Protein AF-A0A6L8HAJ4-F1 (afdb_monomer_lite)

Foldseek 3Di:
DAQLLLQQQLQQQPQVFLDGNLLADLLLLLLLLLLSLVVVCVVVQQWDAALFWIGGRRLDDPPQQLRNVLSVVVVPVPDTDHPLVSSVVSSVCSVVNNVSSVVVCVVQQQWDQDAPRGIHGRPVCVVVCFGDDPPDDTHHRSNVVLLCQLVDPDDDDQVSLLSLLSCVLSCVCVRNDDPVSCVSSVVVNVVSCVVYRSSVSSSVSSVVNPPPPPPFQPPPVPPDAAEDAADPQAWCVVVCVVPVVVVLVVCCNVRNQWHWTDGRVDIDIHGDDSVSVSCCSPPVLPPDFQCPVCVVVCVVVVHPDDLRGDGDPRNVVVCSVCVVCVDPVNVVVVVVVD

pLDDT: mean 82.84, std 11.66, range [42.22, 97.69]

Structure (mmCIF, N/CA/C/O backbone):
data_AF-A0A6L8HAJ4-F1
#
_entry.id   AF-A0A6L8HAJ4-F1
#
loop_
_atom_site.group_PDB
_atom_site.id
_atom_site.type_symbol
_atom_site.label_atom_id
_atom_site.label_alt_id
_atom_site.label_comp_id
_atom_site.label_asym_id
_atom_site.label_entity_id
_atom_site.label_seq_id
_atom_site.pdbx_PDB_ins_code
_atom_site.Cartn_x
_atom_site.Cartn_y
_atom_site.Cartn_z
_atom_site.occupancy
_atom_site.B_iso_or_equiv
_atom_site.auth_seq_id
_atom_site.auth_comp_id
_atom_site.auth_asym_id
_atom_site.auth_atom_id
_atom_site.pdbx_PDB_model_num
ATOM 1 N N . MET A 1 1 ? -4.222 8.134 14.894 1.00 77.69 1 MET A N 1
ATOM 2 C CA . MET A 1 1 ? -3.270 7.248 14.187 1.00 77.69 1 MET A CA 1
ATOM 3 C C . MET A 1 1 ? -3.721 7.112 12.740 1.00 77.69 1 MET A C 1
ATOM 5 O O . MET A 1 1 ? -4.909 7.294 12.483 1.00 77.69 1 MET A O 1
ATOM 9 N N . LEU A 1 2 ? -2.802 6.867 11.807 1.00 90.44 2 LEU A N 1
ATOM 10 C CA . LEU A 1 2 ? -3.167 6.591 10.417 1.00 90.44 2 LEU A CA 1
ATO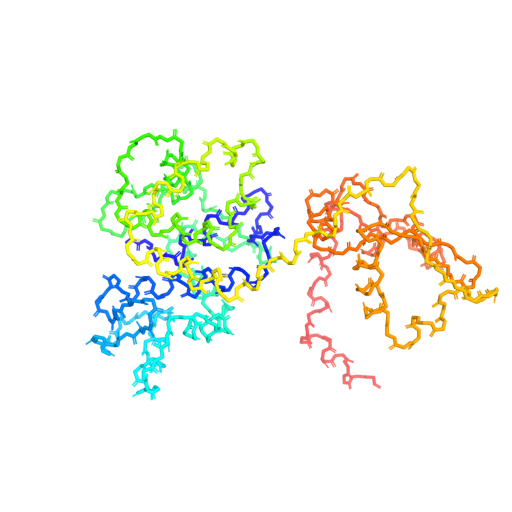M 11 C C . LEU A 1 2 ? -3.824 5.211 10.297 1.00 90.44 2 LEU A C 1
ATOM 13 O O . LEU A 1 2 ? -3.482 4.294 11.041 1.00 90.44 2 LEU A O 1
ATOM 17 N N . ARG A 1 3 ? -4.758 5.068 9.359 1.00 94.38 3 ARG A N 1
ATOM 18 C CA . ARG A 1 3 ? -5.310 3.784 8.913 1.00 94.38 3 ARG A CA 1
ATOM 19 C C . ARG A 1 3 ? -4.273 3.033 8.076 1.00 94.38 3 ARG A C 1
ATOM 21 O O . ARG A 1 3 ? -3.415 3.662 7.459 1.00 94.38 3 ARG A O 1
ATOM 28 N N . PHE A 1 4 ? -4.354 1.708 8.013 1.00 95.81 4 PHE A N 1
ATOM 29 C CA . PHE A 1 4 ? -3.409 0.896 7.241 1.00 95.81 4 PHE A CA 1
ATOM 30 C C . PHE A 1 4 ? -3.375 1.303 5.768 1.00 95.81 4 PHE A C 1
ATOM 32 O O . PHE A 1 4 ? -2.303 1.351 5.174 1.00 95.81 4 PHE A O 1
ATOM 39 N N . ALA A 1 5 ? -4.523 1.664 5.184 1.00 96.69 5 ALA A N 1
ATOM 40 C CA . ALA A 1 5 ? -4.582 2.105 3.792 1.00 96.69 5 ALA A CA 1
ATOM 41 C C . ALA A 1 5 ? -3.780 3.400 3.587 1.00 96.69 5 ALA A C 1
ATOM 43 O O . ALA A 1 5 ? -3.060 3.539 2.603 1.00 96.69 5 ALA A O 1
ATOM 44 N N . GLU A 1 6 ? -3.853 4.327 4.545 1.00 95.94 6 GLU A N 1
ATOM 45 C CA . GLU A 1 6 ? -3.066 5.561 4.536 1.00 95.94 6 GLU A CA 1
ATOM 46 C C . GLU A 1 6 ? -1.565 5.255 4.685 1.00 95.94 6 GLU A C 1
ATOM 48 O O . GLU A 1 6 ? -0.750 5.791 3.935 1.00 95.94 6 GLU A O 1
ATOM 53 N N . GLU A 1 7 ? -1.189 4.355 5.600 1.00 95.44 7 GLU A N 1
ATOM 54 C CA . GLU A 1 7 ? 0.212 3.965 5.807 1.00 95.44 7 GLU A CA 1
ATOM 55 C C . GLU A 1 7 ? 0.818 3.240 4.598 1.00 95.44 7 GLU A C 1
ATOM 57 O O . GLU A 1 7 ? 1.940 3.558 4.204 1.00 95.44 7 GLU A O 1
ATOM 62 N N . ILE A 1 8 ? 0.075 2.327 3.959 1.00 95.62 8 ILE A N 1
ATOM 63 C CA . ILE A 1 8 ? 0.502 1.646 2.729 1.00 95.62 8 ILE A CA 1
ATOM 64 C C . ILE A 1 8 ? 0.769 2.664 1.620 1.00 95.62 8 ILE A C 1
ATOM 66 O O . ILE A 1 8 ? 1.791 2.567 0.942 1.00 95.62 8 ILE A O 1
ATOM 70 N N . LEU A 1 9 ? -0.098 3.667 1.452 1.00 94.81 9 LEU A N 1
ATOM 71 C CA . LEU A 1 9 ? 0.105 4.706 0.442 1.00 94.81 9 LEU A CA 1
ATOM 72 C C . LEU A 1 9 ? 1.348 5.555 0.711 1.00 94.81 9 LEU A C 1
ATOM 74 O O . LEU A 1 9 ? 2.059 5.892 -0.234 1.00 94.81 9 LEU A O 1
ATOM 78 N N . VAL A 1 10 ? 1.644 5.872 1.975 1.00 93.62 10 VAL A N 1
ATOM 79 C CA . VAL A 1 10 ? 2.894 6.567 2.314 1.00 93.62 10 VAL A CA 1
ATOM 80 C C . VAL A 1 10 ? 4.108 5.659 2.106 1.00 93.62 10 VAL A C 1
ATOM 82 O O . VAL A 1 10 ? 5.145 6.125 1.640 1.00 93.62 10 VAL A O 1
ATOM 85 N N . LEU A 1 11 ? 3.991 4.361 2.390 1.00 93.06 11 LEU A N 1
ATOM 86 C CA . LEU A 1 11 ? 5.073 3.396 2.206 1.00 93.06 11 LEU A CA 1
ATOM 87 C C . LEU A 1 11 ? 5.477 3.246 0.730 1.00 93.06 11 LEU A C 1
ATOM 89 O O . LEU A 1 11 ? 6.668 3.144 0.433 1.00 93.06 11 LEU A O 1
ATOM 93 N N . VAL A 1 12 ? 4.500 3.257 -0.183 1.00 91.44 12 VAL A N 1
ATOM 94 C CA . VAL A 1 12 ? 4.716 3.118 -1.636 1.00 91.44 12 VAL A CA 1
ATOM 95 C C . VAL A 1 12 ? 4.925 4.449 -2.366 1.00 91.44 12 VAL A C 1
ATOM 97 O O . VAL A 1 12 ? 5.075 4.449 -3.591 1.00 91.44 12 VAL A O 1
ATOM 100 N N . LEU A 1 13 ? 4.907 5.581 -1.657 1.00 89.44 13 LEU A N 1
ATOM 101 C CA . LEU A 1 13 ? 5.172 6.887 -2.250 1.00 89.44 13 LEU A CA 1
ATOM 102 C C . LEU A 1 13 ? 6.647 6.992 -2.651 1.00 89.44 13 LEU A C 1
ATOM 104 O O . LEU A 1 13 ? 7.547 6.925 -1.814 1.00 89.44 13 LEU A O 1
ATOM 108 N N . ASP A 1 14 ? 6.893 7.228 -3.935 1.00 83.44 14 ASP A N 1
ATOM 109 C CA . ASP A 1 14 ? 8.202 7.634 -4.428 1.00 83.44 14 ASP A CA 1
ATOM 110 C C . ASP A 1 14 ? 8.331 9.152 -4.265 1.00 83.44 14 ASP A C 1
ATOM 112 O O . ASP A 1 14 ? 7.856 9.918 -5.101 1.00 83.44 14 ASP A O 1
ATOM 116 N N . GLU A 1 15 ? 8.958 9.602 -3.176 1.00 76.50 15 GLU A N 1
ATOM 117 C CA . GLU A 1 15 ? 9.141 11.034 -2.891 1.00 76.50 15 GLU A CA 1
ATOM 118 C C . GLU A 1 15 ? 9.942 11.772 -3.977 1.00 76.50 15 GLU A C 1
ATOM 120 O O . GLU A 1 15 ? 9.737 12.968 -4.184 1.00 76.50 15 GLU A O 1
ATOM 125 N N . GLY A 1 16 ? 10.845 11.081 -4.684 1.00 69.00 16 GLY A N 1
ATOM 126 C CA . GLY A 1 16 ? 11.668 11.686 -5.733 1.00 69.00 16 GLY A CA 1
ATOM 127 C C . GLY A 1 16 ? 10.888 11.946 -7.021 1.00 69.00 16 GLY A C 1
ATOM 128 O O . GLY A 1 16 ? 11.180 12.899 -7.746 1.00 69.00 16 GLY A O 1
ATOM 129 N N . ARG A 1 17 ? 9.889 11.107 -7.312 1.00 70.31 17 ARG A N 1
ATOM 130 C CA . ARG A 1 17 ? 9.046 11.202 -8.517 1.00 70.31 17 ARG A CA 1
ATOM 131 C C . ARG A 1 17 ? 7.679 11.825 -8.249 1.00 70.31 17 ARG A C 1
ATOM 133 O O . ARG A 1 17 ? 7.056 12.341 -9.172 1.00 70.31 17 ARG A O 1
ATOM 140 N N . GLY A 1 18 ? 7.226 11.775 -7.003 1.00 74.19 18 GLY A N 1
ATOM 141 C CA . GLY A 1 18 ? 5.882 12.136 -6.574 1.00 74.19 18 GLY A CA 1
ATOM 142 C C . GLY A 1 18 ? 4.795 11.181 -7.071 1.00 74.19 18 GLY A C 1
ATOM 143 O O . GLY A 1 18 ? 3.639 11.580 -7.210 1.00 74.19 18 GLY A O 1
ATOM 144 N N . GLU A 1 19 ? 5.168 9.939 -7.384 1.00 78.56 19 GLU A N 1
ATOM 145 C CA . GLU A 1 19 ? 4.280 8.898 -7.908 1.00 78.56 19 GLU A CA 1
ATOM 146 C C . GLU A 1 19 ? 4.034 7.823 -6.839 1.00 78.56 19 GLU A C 1
ATOM 148 O O . GLU A 1 19 ? 4.908 7.525 -6.024 1.00 78.56 19 GLU A O 1
ATOM 153 N N . LEU A 1 20 ? 2.848 7.211 -6.850 1.00 80.44 20 LEU A N 1
ATOM 154 C CA . LEU A 1 20 ? 2.540 6.068 -5.990 1.00 80.44 20 LEU A CA 1
ATOM 155 C C . LEU A 1 20 ? 2.882 4.772 -6.706 1.00 80.44 20 LEU A C 1
ATOM 157 O O . LEU A 1 20 ? 2.348 4.509 -7.783 1.00 80.44 20 LEU A O 1
ATOM 161 N N . ALA A 1 21 ? 3.704 3.952 -6.057 1.00 71.62 21 ALA A N 1
ATOM 162 C CA . ALA A 1 21 ? 3.956 2.569 -6.430 1.00 71.62 21 ALA A CA 1
ATOM 163 C C . ALA A 1 21 ? 4.249 2.369 -7.937 1.00 71.62 21 ALA A C 1
ATOM 165 O O . ALA A 1 21 ? 3.654 1.485 -8.554 1.00 71.62 21 ALA A O 1
ATOM 166 N N . PRO A 1 22 ? 5.152 3.154 -8.566 1.00 64.81 22 PRO A N 1
ATOM 167 C CA . PRO A 1 22 ? 5.324 3.135 -10.023 1.00 64.81 22 PRO A CA 1
ATOM 168 C C . PRO A 1 22 ? 5.708 1.751 -10.568 1.00 64.81 22 PRO A C 1
ATOM 170 O O . PRO A 1 22 ? 5.384 1.430 -11.709 1.00 64.81 22 PRO A O 1
ATOM 173 N N . SER A 1 23 ? 6.371 0.935 -9.743 1.00 70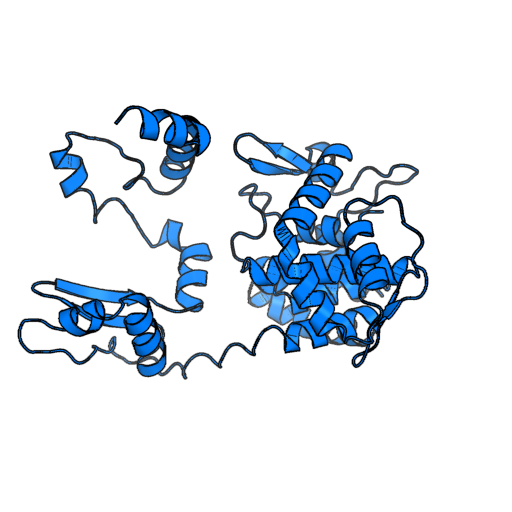.19 23 SER A N 1
ATOM 174 C CA . SER A 1 23 ? 6.818 -0.427 -10.062 1.00 70.19 23 SER A CA 1
ATOM 175 C C . SER A 1 23 ? 5.931 -1.534 -9.490 1.00 70.19 23 SER A C 1
ATOM 177 O O . SER A 1 23 ? 6.251 -2.705 -9.675 1.00 70.19 23 SER A O 1
ATOM 179 N N . LEU A 1 24 ? 4.845 -1.196 -8.787 1.00 76.56 24 LEU A N 1
ATOM 180 C CA . LEU A 1 24 ? 3.932 -2.178 -8.210 1.00 76.56 24 LEU A CA 1
ATOM 181 C C . LEU A 1 24 ? 2.759 -2.432 -9.168 1.00 76.56 24 LEU A C 1
ATOM 183 O O . LEU A 1 24 ? 2.134 -1.471 -9.625 1.00 76.56 24 LEU A O 1
ATOM 187 N N . PRO A 1 25 ? 2.401 -3.695 -9.463 1.00 82.19 25 PRO A N 1
ATOM 188 C CA . PRO A 1 25 ? 1.196 -3.987 -10.226 1.00 82.19 25 PRO A CA 1
ATOM 189 C C . PRO A 1 25 ? -0.038 -3.378 -9.554 1.00 82.19 25 PRO A C 1
ATOM 191 O O . PRO A 1 25 ? -0.219 -3.501 -8.343 1.00 82.19 25 PRO A O 1
ATOM 194 N N . THR A 1 26 ? -0.927 -2.762 -10.342 1.00 83.38 26 THR A N 1
ATOM 195 C CA . THR A 1 26 ? -2.144 -2.117 -9.814 1.00 83.38 26 THR A CA 1
ATOM 196 C C . THR A 1 26 ? -2.973 -3.081 -8.973 1.00 83.38 26 THR A C 1
ATOM 198 O O . THR A 1 26 ? -3.407 -2.723 -7.887 1.00 83.38 26 THR A O 1
ATOM 201 N N . ARG A 1 27 ? -3.093 -4.336 -9.420 1.00 84.12 27 ARG A N 1
ATOM 202 C CA . ARG A 1 27 ? -3.829 -5.370 -8.693 1.00 84.12 27 ARG A CA 1
ATOM 203 C C . ARG A 1 27 ? -3.236 -5.666 -7.313 1.00 84.12 27 ARG A C 1
ATOM 205 O O . ARG A 1 27 ? -4.002 -5.848 -6.374 1.00 84.12 27 ARG A O 1
ATOM 212 N N . SER A 1 28 ? -1.912 -5.698 -7.181 1.00 87.75 28 SER A N 1
ATOM 213 C CA . SER A 1 28 ? -1.251 -5.934 -5.893 1.00 87.75 28 SER A CA 1
ATOM 214 C C . SER A 1 28 ? -1.434 -4.740 -4.951 1.00 87.75 28 SER A C 1
ATOM 216 O O . SER A 1 28 ? -1.641 -4.932 -3.755 1.00 87.75 28 SER A O 1
ATOM 218 N N . LEU A 1 29 ? -1.461 -3.506 -5.477 1.00 90.19 29 LEU A N 1
ATOM 219 C CA . LEU A 1 29 ? -1.841 -2.331 -4.685 1.00 90.19 29 LEU A CA 1
ATOM 220 C C . LEU A 1 29 ? -3.311 -2.392 -4.247 1.00 90.19 29 LEU A C 1
ATOM 222 O O . LEU A 1 29 ? -3.607 -2.125 -3.087 1.00 90.19 29 LEU A O 1
ATOM 226 N N . ASP A 1 30 ? -4.226 -2.771 -5.138 1.00 92.38 30 ASP A N 1
ATOM 227 C CA . ASP A 1 30 ? -5.648 -2.906 -4.811 1.00 92.38 30 ASP A CA 1
ATOM 228 C C . ASP A 1 30 ? -5.879 -3.980 -3.735 1.00 92.38 30 ASP A C 1
ATOM 230 O O . ASP A 1 30 ? -6.674 -3.777 -2.818 1.00 92.38 30 ASP A O 1
ATOM 234 N N . LEU A 1 31 ? -5.141 -5.096 -3.800 1.00 92.12 31 LEU A N 1
ATOM 235 C CA . LEU A 1 31 ? -5.135 -6.134 -2.765 1.00 92.12 31 LEU A CA 1
ATOM 236 C C . LEU A 1 31 ? -4.536 -5.629 -1.448 1.00 92.12 31 LEU A C 1
ATOM 238 O O . LEU A 1 31 ? -5.098 -5.906 -0.392 1.00 92.12 31 LEU A O 1
ATOM 242 N N . ALA A 1 32 ? -3.452 -4.845 -1.490 1.00 94.69 32 ALA A N 1
ATOM 243 C CA . ALA A 1 32 ? -2.879 -4.223 -0.294 1.00 94.69 32 ALA A CA 1
ATOM 244 C C . ALA A 1 32 ? -3.885 -3.289 0.387 1.00 94.69 32 ALA A C 1
ATOM 246 O O . ALA A 1 32 ? -4.070 -3.348 1.598 1.00 94.69 32 ALA A O 1
ATOM 247 N N . LEU A 1 33 ? -4.575 -2.454 -0.389 1.00 97.06 33 LEU A N 1
ATOM 248 C CA . LEU A 1 33 ? -5.597 -1.545 0.123 1.00 97.06 33 LEU A CA 1
ATOM 249 C C . LEU A 1 33 ? -6.814 -2.301 0.670 1.00 97.06 33 LEU A C 1
ATOM 251 O O . LEU A 1 33 ? -7.344 -1.929 1.714 1.00 97.06 33 LEU A O 1
ATOM 255 N N . ALA A 1 34 ? -7.232 -3.383 0.013 1.00 96.62 34 ALA A N 1
ATOM 256 C CA . ALA A 1 34 ? -8.304 -4.242 0.504 1.00 96.62 34 ALA A CA 1
ATOM 257 C C . ALA A 1 34 ? -7.936 -4.937 1.824 1.00 96.62 34 ALA A C 1
ATOM 259 O O . ALA A 1 34 ? -8.717 -4.900 2.774 1.00 96.62 34 ALA A O 1
ATOM 260 N N . GLY A 1 35 ? -6.734 -5.515 1.906 1.00 95.75 35 GLY A N 1
ATOM 261 C CA . GLY A 1 35 ? -6.222 -6.130 3.129 1.00 95.75 35 GLY A CA 1
ATOM 262 C C . GLY A 1 35 ? -6.104 -5.119 4.262 1.00 95.75 35 GLY A C 1
ATOM 263 O O . GLY A 1 35 ? -6.534 -5.398 5.374 1.00 95.75 35 GLY A O 1
ATOM 264 N N . ALA A 1 36 ? -5.640 -3.906 3.966 1.00 96.69 36 ALA A N 1
ATOM 265 C CA . ALA A 1 36 ? -5.585 -2.814 4.927 1.00 96.69 36 ALA A CA 1
ATOM 266 C C . ALA A 1 36 ? -6.967 -2.447 5.501 1.00 96.69 36 ALA A C 1
ATOM 268 O O . ALA A 1 36 ? -7.088 -2.232 6.706 1.00 96.69 36 ALA A O 1
ATOM 269 N N . VAL A 1 37 ? -8.012 -2.414 4.664 1.00 97.69 37 VAL A N 1
ATOM 270 C CA . VAL A 1 37 ? -9.394 -2.181 5.118 1.00 97.69 37 VAL A CA 1
ATOM 271 C C . VAL A 1 37 ? -9.862 -3.291 6.056 1.00 97.69 37 VAL A C 1
ATOM 273 O O . VAL A 1 37 ? -10.402 -2.992 7.118 1.00 97.69 37 VAL A O 1
ATOM 276 N N . LEU A 1 38 ? -9.640 -4.560 5.698 1.00 95.75 38 LEU A N 1
ATOM 277 C CA . LEU A 1 38 ? -10.021 -5.689 6.552 1.00 95.75 38 LEU A CA 1
ATOM 278 C C . LEU A 1 38 ? -9.246 -5.688 7.878 1.00 95.75 38 LEU A C 1
ATOM 280 O O . LEU A 1 38 ? -9.838 -5.919 8.926 1.00 95.75 38 LEU A O 1
ATOM 284 N N . MET A 1 39 ? -7.953 -5.363 7.859 1.00 94.38 39 MET A N 1
ATOM 285 C CA . MET A 1 39 ? -7.146 -5.247 9.075 1.00 94.38 39 MET A CA 1
ATOM 286 C C . MET A 1 39 ? -7.634 -4.127 9.997 1.00 94.38 39 MET A C 1
ATOM 288 O O . MET A 1 39 ? -7.751 -4.343 11.199 1.00 94.38 39 MET A O 1
ATOM 292 N N . ASP A 1 40 ? -7.946 -2.938 9.466 1.00 95.94 40 ASP A N 1
ATOM 293 C CA . ASP A 1 40 ? -8.504 -1.859 10.290 1.00 95.94 40 ASP A CA 1
ATOM 294 C C . ASP A 1 40 ? -9.900 -2.220 10.827 1.00 95.94 40 ASP A C 1
ATOM 296 O O . ASP A 1 40 ? -10.200 -1.878 11.963 1.00 95.94 40 ASP A O 1
ATOM 300 N N . LEU A 1 41 ? -10.741 -2.925 10.059 1.00 96.12 41 LEU A N 1
ATOM 301 C CA . LEU A 1 41 ? -12.038 -3.408 10.553 1.00 96.12 41 LEU A CA 1
ATOM 302 C C . LEU A 1 41 ? -11.884 -4.447 11.671 1.00 96.12 41 LEU A C 1
ATOM 304 O O . LEU A 1 41 ? -12.660 -4.420 12.624 1.00 96.12 41 LEU A O 1
ATOM 308 N N . ALA A 1 42 ? -10.896 -5.339 11.568 1.00 93.81 42 ALA A N 1
ATOM 309 C CA . ALA A 1 42 ? -10.607 -6.328 12.602 1.00 93.81 42 ALA A CA 1
ATOM 310 C C . ALA A 1 42 ? -10.088 -5.667 13.888 1.00 93.81 42 ALA A C 1
ATOM 312 O O . ALA A 1 42 ? -10.534 -6.005 14.976 1.00 93.81 42 ALA A O 1
ATOM 313 N N . LEU A 1 43 ? -9.203 -4.669 13.770 1.00 92.00 43 LEU A N 1
ATOM 314 C CA . LEU A 1 43 ? -8.701 -3.909 14.923 1.00 92.00 43 LEU A CA 1
ATOM 315 C C . LEU A 1 43 ? -9.754 -3.016 15.594 1.00 92.00 43 LEU A C 1
ATOM 317 O O . LEU A 1 43 ? -9.551 -2.594 16.726 1.00 92.00 43 LEU A O 1
ATOM 321 N N . GLU A 1 44 ? -10.840 -2.691 14.893 1.00 95.25 44 GLU A N 1
ATOM 322 C CA . GLU A 1 44 ? -11.991 -1.953 15.431 1.00 95.25 44 GLU A CA 1
ATOM 323 C C . GLU A 1 44 ? -13.117 -2.902 15.883 1.00 95.25 44 GLU A C 1
ATOM 325 O O . GLU A 1 44 ? -14.265 -2.477 16.026 1.00 95.25 44 GLU A O 1
ATOM 330 N N . ASP A 1 45 ? -12.822 -4.197 16.046 1.00 95.44 45 ASP A N 1
ATOM 331 C CA . ASP A 1 45 ? -13.756 -5.241 16.487 1.00 95.44 45 ASP A CA 1
ATOM 332 C C . ASP A 1 45 ? -15.046 -5.320 15.643 1.00 95.44 45 ASP A C 1
ATOM 334 O O . ASP A 1 45 ? -16.103 -5.739 16.114 1.00 95.44 45 ASP A O 1
ATOM 338 N N . ARG A 1 46 ? -14.992 -4.894 14.372 1.00 96.44 46 ARG A N 1
ATOM 339 C CA . ARG A 1 46 ? -16.133 -4.975 13.442 1.00 96.44 46 ARG A CA 1
ATOM 340 C C . ARG A 1 46 ? -16.231 -6.337 12.785 1.00 96.44 46 ARG A C 1
ATOM 342 O O . ARG A 1 46 ? -17.330 -6.812 12.494 1.00 96.44 46 ARG A O 1
ATOM 349 N N . ILE A 1 47 ? -15.086 -6.967 12.563 1.00 94.69 47 ILE A N 1
ATOM 350 C CA . ILE A 1 47 ? -14.983 -8.301 11.986 1.00 94.69 47 ILE A CA 1
ATOM 351 C C . ILE A 1 47 ? -13.980 -9.137 12.772 1.00 94.69 47 ILE A C 1
ATOM 353 O O . ILE A 1 47 ? -13.074 -8.604 13.404 1.00 94.69 47 ILE A O 1
ATOM 357 N N . ASP A 1 48 ? -14.115 -10.446 12.657 1.00 90.12 48 ASP A N 1
ATOM 358 C CA . ASP A 1 48 ? -13.107 -11.420 13.049 1.00 90.12 48 ASP A CA 1
ATOM 359 C C . ASP A 1 48 ? -12.785 -12.288 11.828 1.00 90.12 48 ASP A C 1
ATOM 361 O O . ASP A 1 48 ? -13.608 -12.443 10.919 1.00 90.12 48 ASP A O 1
ATOM 365 N N . THR A 1 49 ? -11.570 -12.814 11.751 1.00 83.12 49 THR A N 1
ATOM 366 C CA . THR A 1 49 ? -11.107 -13.551 10.576 1.00 83.12 49 THR A CA 1
ATOM 367 C C . THR A 1 49 ? -10.250 -14.736 10.972 1.00 83.12 49 THR A C 1
ATOM 369 O O . THR A 1 49 ? -9.301 -14.623 11.741 1.00 83.12 49 THR A O 1
ATOM 372 N N . ASP A 1 50 ? -10.543 -15.867 10.342 1.00 76.25 50 ASP A N 1
ATOM 373 C CA . ASP A 1 50 ? -9.653 -17.016 10.271 1.00 76.25 50 ASP A CA 1
ATOM 374 C C . ASP A 1 50 ? -9.366 -17.348 8.790 1.00 76.25 50 ASP A C 1
ATOM 376 O O . ASP A 1 50 ? -9.688 -16.560 7.894 1.00 76.25 50 ASP A O 1
ATOM 380 N N . LEU A 1 51 ? -8.688 -18.468 8.526 1.00 67.00 51 LEU A N 1
ATOM 381 C CA . LEU A 1 51 ? -8.331 -18.880 7.163 1.00 67.00 51 LEU A CA 1
ATOM 382 C C . LEU A 1 51 ? -9.531 -19.358 6.335 1.00 67.00 51 LEU A C 1
ATOM 384 O O . LEU A 1 51 ? -9.483 -19.285 5.109 1.00 67.00 51 LEU A O 1
ATOM 388 N N . ASP A 1 52 ? -10.589 -19.830 6.990 1.00 74.38 52 ASP A N 1
ATOM 389 C CA . ASP A 1 52 ? -11.723 -20.501 6.358 1.00 74.38 52 ASP A CA 1
ATOM 390 C C . ASP A 1 52 ? -12.953 -19.583 6.256 1.00 74.38 52 ASP A C 1
ATOM 392 O O . ASP A 1 52 ? -13.819 -19.778 5.399 1.00 74.38 52 ASP A O 1
ATOM 396 N N . ARG A 1 53 ? -13.056 -18.571 7.124 1.00 85.00 53 ARG A N 1
ATOM 397 C CA . ARG A 1 53 ? -14.195 -17.654 7.203 1.00 85.00 53 ARG A CA 1
ATOM 398 C C . ARG A 1 53 ? -13.824 -16.282 7.764 1.00 85.00 53 ARG A C 1
ATOM 400 O O . ARG A 1 53 ? -13.039 -16.132 8.698 1.00 85.00 53 ARG A O 1
ATOM 407 N N . LEU A 1 54 ? -14.521 -15.280 7.242 1.00 90.56 54 LEU A N 1
ATOM 408 C CA . LEU A 1 54 ? -14.635 -13.955 7.834 1.00 90.56 54 LEU A CA 1
ATOM 409 C C . LEU A 1 54 ? -15.990 -13.847 8.542 1.00 90.56 54 LEU A C 1
ATOM 411 O O . LEU A 1 54 ? -17.036 -14.143 7.957 1.00 90.56 54 LEU A O 1
ATOM 415 N N . MET A 1 55 ? -15.971 -13.432 9.805 1.00 91.00 55 MET A N 1
ATOM 416 C CA . MET A 1 55 ? -17.146 -13.278 10.657 1.00 91.00 55 MET A CA 1
ATOM 417 C C . MET A 1 55 ? -17.422 -11.798 10.912 1.00 91.00 55 MET A C 1
ATOM 419 O O . MET A 1 55 ? -16.526 -11.037 11.260 1.00 91.00 55 MET A O 1
ATOM 423 N N . LEU A 1 56 ? -18.680 -11.390 10.764 1.00 95.06 56 LEU A N 1
ATOM 424 C CA . LEU A 1 56 ? -19.132 -10.072 11.198 1.00 95.06 56 LEU A CA 1
ATOM 425 C C . LEU A 1 56 ? -19.346 -10.091 12.716 1.00 95.06 56 LEU A C 1
ATOM 427 O O . LEU A 1 56 ? -20.104 -10.927 13.209 1.00 95.06 56 LEU A O 1
ATOM 431 N N . VAL A 1 57 ? -18.701 -9.172 13.430 1.00 95.88 57 VAL A N 1
ATOM 432 C CA . VAL A 1 57 ? -18.802 -9.032 14.893 1.00 95.88 57 VAL A CA 1
ATOM 433 C C . VAL A 1 57 ? -19.762 -7.900 15.252 1.00 95.88 57 VAL A C 1
ATOM 435 O O . VAL A 1 57 ? -20.697 -8.106 16.023 1.00 95.88 57 VAL A O 1
ATOM 438 N N . ASP A 1 58 ? -19.583 -6.729 14.638 1.00 96.19 58 ASP A N 1
ATOM 439 C CA . ASP A 1 58 ? -20.429 -5.551 14.835 1.00 96.19 58 ASP A CA 1
ATOM 440 C C . ASP A 1 58 ? -20.613 -4.807 13.503 1.00 96.19 58 ASP A C 1
ATOM 442 O O . ASP A 1 58 ? -19.647 -4.458 12.828 1.00 96.19 58 ASP A O 1
ATOM 446 N N . SER A 1 59 ? -21.866 -4.554 13.116 1.00 96.19 59 SER A N 1
ATOM 447 C CA . SER A 1 59 ? -22.222 -3.825 11.892 1.00 96.19 59 SER A CA 1
ATOM 448 C C . SER A 1 59 ? -22.317 -2.307 12.076 1.00 96.19 59 SER A C 1
ATOM 450 O O . SER A 1 59 ? -22.700 -1.604 11.140 1.00 96.19 59 SER A O 1
ATOM 452 N N . THR A 1 60 ? -22.048 -1.786 13.274 1.00 97.50 60 THR A N 1
ATOM 453 C CA . THR A 1 60 ? -22.164 -0.357 13.583 1.00 97.50 60 THR A CA 1
ATOM 454 C C . THR A 1 60 ? -21.161 0.459 12.753 1.00 97.50 60 THR A C 1
ATOM 456 O O . THR A 1 60 ? -19.952 0.229 12.874 1.00 97.50 60 THR A O 1
ATOM 459 N N . PRO A 1 61 ? -21.617 1.439 11.945 1.00 96.75 61 PRO A N 1
ATOM 460 C CA . PRO A 1 61 ? -20.727 2.291 11.158 1.00 96.75 61 PRO A CA 1
ATOM 461 C C . PRO A 1 61 ? -19.701 3.028 12.027 1.00 96.75 61 PRO A C 1
ATOM 463 O O . PRO A 1 61 ? -20.014 3.479 13.130 1.00 96.75 61 PRO A O 1
ATOM 466 N N . LEU A 1 62 ? -18.480 3.179 11.515 1.00 95.19 62 LEU A N 1
ATOM 467 C CA . LEU A 1 62 ? -17.366 3.865 12.176 1.00 95.19 62 LEU A CA 1
ATOM 468 C C . LEU A 1 62 ? -17.328 5.370 11.865 1.00 95.19 62 LEU A C 1
ATOM 470 O O . LEU A 1 62 ? -16.508 6.091 12.436 1.00 95.19 62 LEU A O 1
ATOM 474 N N . GLY A 1 63 ? -18.158 5.853 10.934 1.00 94.69 63 GLY A N 1
ATOM 475 C CA . GLY A 1 63 ? -18.048 7.212 10.396 1.00 94.69 63 GLY A CA 1
ATOM 476 C C . GLY A 1 63 ? -16.789 7.379 9.541 1.00 94.69 63 GLY A C 1
ATOM 477 O O . GLY A 1 63 ? -16.186 8.452 9.504 1.00 94.69 63 GLY A O 1
ATOM 478 N N . ASN A 1 64 ? -16.344 6.297 8.903 1.00 93.94 64 ASN A N 1
ATOM 479 C CA . ASN A 1 64 ? -15.107 6.226 8.146 1.00 93.94 64 ASN A CA 1
ATOM 480 C C . ASN A 1 64 ? -15.409 5.840 6.697 1.00 93.94 64 ASN A C 1
ATOM 482 O O . ASN A 1 64 ? -15.724 4.692 6.400 1.00 93.94 64 ASN A O 1
ATOM 486 N N . ASP A 1 65 ? -15.239 6.798 5.794 1.00 94.31 65 ASP A N 1
ATOM 487 C CA . ASP A 1 65 ? -15.491 6.680 4.355 1.00 94.31 65 ASP A CA 1
ATOM 488 C C . ASP A 1 65 ? -14.664 5.598 3.637 1.00 94.31 65 ASP A C 1
ATOM 490 O O . ASP A 1 65 ? -15.064 5.128 2.574 1.00 94.31 65 ASP A O 1
ATOM 494 N N . ILE A 1 66 ? -13.542 5.168 4.221 1.00 96.75 66 ILE A N 1
ATOM 495 C CA . ILE A 1 66 ? -12.712 4.072 3.707 1.00 96.75 66 ILE A CA 1
ATOM 496 C C . ILE A 1 66 ? -13.242 2.702 4.163 1.00 96.75 66 ILE A C 1
ATOM 498 O O . ILE A 1 66 ? -13.190 1.736 3.402 1.00 96.75 66 ILE A O 1
ATOM 502 N N . LEU A 1 67 ? -13.733 2.602 5.403 1.00 97.62 67 LEU A N 1
ATOM 503 C CA . LEU A 1 67 ? -14.066 1.322 6.046 1.00 97.62 67 LEU A CA 1
ATOM 504 C C . LEU A 1 67 ? -15.553 0.971 5.925 1.00 97.62 67 LEU A C 1
ATOM 506 O O . LEU A 1 67 ? -15.897 -0.164 5.583 1.00 97.62 67 LEU A O 1
ATOM 510 N N . ASP A 1 68 ? -16.431 1.948 6.157 1.00 97.50 68 ASP A N 1
ATOM 511 C CA . ASP A 1 68 ? -17.882 1.756 6.246 1.00 97.50 68 ASP A CA 1
ATOM 512 C C . ASP A 1 68 ? -18.505 1.160 4.978 1.00 97.50 68 ASP A C 1
ATOM 514 O O . ASP A 1 68 ? -19.373 0.295 5.112 1.00 97.50 68 ASP A O 1
ATOM 518 N N . PRO A 1 69 ? -18.068 1.511 3.748 1.00 97.25 69 PRO A N 1
ATOM 519 C CA . PRO A 1 69 ? -18.597 0.866 2.549 1.00 97.25 69 PRO A CA 1
ATOM 520 C C . PRO A 1 69 ? -18.358 -0.650 2.522 1.00 97.25 69 PRO A C 1
ATOM 522 O O . PRO A 1 69 ? -19.227 -1.405 2.095 1.00 97.25 69 PRO A O 1
ATOM 525 N N . SER A 1 70 ? -17.193 -1.110 2.989 1.00 96.94 70 SER A N 1
ATOM 526 C CA . SER A 1 70 ? -16.879 -2.543 3.064 1.00 96.94 70 SER A CA 1
ATOM 527 C C . SER A 1 70 ? -17.602 -3.227 4.216 1.00 96.94 70 SER A C 1
ATOM 529 O O . SER A 1 70 ? -18.115 -4.326 4.029 1.00 96.94 70 SER A O 1
ATOM 531 N N . LEU A 1 71 ? -17.715 -2.568 5.372 1.00 97.56 71 LEU A N 1
ATOM 532 C CA . LEU A 1 71 ? -18.481 -3.088 6.503 1.00 97.56 71 LEU A CA 1
ATOM 533 C C . LEU A 1 71 ? -19.963 -3.281 6.151 1.00 97.56 71 LEU A C 1
ATOM 535 O O . LEU A 1 71 ? -20.535 -4.333 6.427 1.00 97.56 71 LEU A O 1
ATOM 539 N N . ALA A 1 72 ? -20.570 -2.291 5.492 1.00 96.75 72 ALA A N 1
ATOM 540 C CA . ALA A 1 72 ? -21.956 -2.362 5.044 1.00 96.75 72 ALA A CA 1
ATOM 541 C C . ALA A 1 72 ? -22.175 -3.504 4.042 1.00 96.75 72 ALA A C 1
ATOM 543 O O . ALA A 1 72 ? -23.187 -4.197 4.113 1.00 96.75 72 ALA A O 1
ATOM 544 N N . GLU A 1 73 ? -21.225 -3.726 3.131 1.00 95.69 73 GLU A N 1
ATOM 545 C CA . GLU A 1 73 ? -21.292 -4.825 2.166 1.00 95.69 73 GLU A CA 1
ATOM 546 C C . GLU A 1 73 ? -21.197 -6.199 2.851 1.00 95.69 73 GLU A C 1
ATOM 548 O O . GLU A 1 73 ? -21.989 -7.092 2.545 1.00 95.69 73 GLU A O 1
ATOM 553 N N . ILE A 1 74 ? -20.291 -6.352 3.825 1.00 95.12 74 ILE A N 1
ATOM 554 C CA . ILE A 1 74 ? -20.157 -7.576 4.634 1.00 95.12 74 ILE A CA 1
ATOM 555 C C . ILE A 1 74 ? -21.447 -7.853 5.413 1.00 95.12 74 ILE A C 1
ATOM 557 O O . ILE A 1 74 ? -21.945 -8.980 5.404 1.00 95.12 74 ILE A O 1
ATOM 561 N N . ALA A 1 75 ? -22.030 -6.823 6.029 1.00 95.00 75 ALA A N 1
ATOM 562 C CA . ALA A 1 75 ? -23.286 -6.939 6.762 1.00 95.00 75 ALA A CA 1
ATOM 563 C C . ALA A 1 75 ? -24.478 -7.331 5.872 1.00 95.00 75 ALA A C 1
ATOM 565 O O . ALA A 1 75 ? -25.396 -8.004 6.338 1.00 95.00 75 ALA A O 1
ATOM 566 N N . GLN A 1 76 ? -24.464 -6.940 4.594 1.00 94.56 76 GLN A N 1
ATOM 567 C CA . GLN A 1 76 ? -25.548 -7.215 3.649 1.00 94.56 76 GLN A CA 1
ATOM 568 C C . GLN A 1 76 ? -25.475 -8.597 2.977 1.00 94.56 76 GLN A C 1
ATOM 570 O O . GLN A 1 76 ? -26.532 -9.146 2.672 1.00 94.56 76 GLN A O 1
ATOM 575 N N . ASP A 1 77 ? -24.289 -9.179 2.726 1.00 91.56 77 ASP A N 1
ATOM 576 C CA . ASP A 1 77 ? -24.192 -10.503 2.062 1.00 91.56 77 ASP A CA 1
ATOM 577 C C . ASP A 1 77 ? -24.835 -11.607 2.915 1.00 91.56 77 ASP A C 1
ATOM 579 O O . ASP A 1 77 ? -25.491 -12.502 2.378 1.00 91.56 77 ASP A O 1
ATOM 583 N N . GLY A 1 78 ? -24.675 -11.542 4.245 1.00 78.38 78 GLY A N 1
ATOM 584 C CA . GLY A 1 78 ? -25.322 -12.442 5.212 1.00 78.38 78 GLY A CA 1
ATOM 585 C C . GLY A 1 78 ? -24.935 -13.924 5.092 1.00 78.38 78 GLY A C 1
ATOM 586 O O . GLY A 1 78 ? -25.490 -14.765 5.800 1.00 78.38 78 GLY A O 1
ATOM 587 N N . ARG A 1 79 ? -24.001 -14.271 4.198 1.00 84.88 79 ARG A N 1
ATOM 588 C CA . ARG A 1 79 ? -23.485 -15.628 3.980 1.00 84.88 79 ARG A CA 1
ATOM 589 C C . ARG A 1 79 ? -22.086 -15.751 4.569 1.00 84.88 79 ARG A C 1
ATOM 591 O O . ARG A 1 79 ? -21.328 -14.789 4.611 1.00 84.88 79 ARG A O 1
ATOM 598 N N . SER A 1 80 ? -21.722 -16.967 4.972 1.00 84.50 80 SER A N 1
ATOM 599 C CA . SER A 1 80 ? -20.339 -17.267 5.344 1.00 84.50 80 SER A CA 1
ATOM 600 C C . SER A 1 80 ? -19.469 -17.283 4.085 1.00 84.50 80 SER A C 1
ATOM 602 O O . SER A 1 80 ? -19.763 -18.007 3.130 1.00 84.50 80 SER A O 1
ATOM 604 N N . ARG A 1 81 ? -18.433 -16.444 4.074 1.00 89.69 81 ARG A N 1
ATOM 605 C CA . ARG A 1 81 ? -17.434 -16.322 3.007 1.00 89.69 81 ARG A CA 1
ATOM 606 C C . ARG A 1 81 ? -16.049 -16.320 3.635 1.00 89.69 81 ARG A C 1
ATOM 608 O O . ARG A 1 81 ? -15.887 -15.808 4.742 1.00 89.69 81 ARG A O 1
ATOM 615 N N . ASP A 1 82 ? -15.073 -16.848 2.914 1.00 89.06 82 ASP A N 1
ATOM 616 C CA . ASP A 1 82 ? -13.673 -16.764 3.316 1.00 89.06 82 ASP A CA 1
ATOM 617 C C . ASP A 1 82 ? -13.100 -15.348 3.118 1.00 89.06 82 ASP A C 1
ATOM 619 O O . ASP A 1 82 ? -13.682 -14.473 2.462 1.00 89.06 82 ASP A O 1
ATOM 623 N N . THR A 1 83 ? -11.931 -15.119 3.707 1.00 90.06 83 THR A N 1
ATOM 624 C CA . THR A 1 83 ? -11.202 -13.848 3.625 1.00 90.06 83 THR A CA 1
ATOM 625 C C . THR A 1 83 ? -10.735 -13.536 2.205 1.00 90.06 83 THR A C 1
ATOM 627 O O . THR A 1 83 ? -10.704 -12.370 1.804 1.00 90.06 83 THR A O 1
ATOM 630 N N . GLY A 1 84 ? -10.426 -14.563 1.410 1.00 88.31 84 GLY A N 1
ATOM 631 C CA . GLY A 1 84 ? -9.981 -14.407 0.029 1.00 88.31 84 GLY A CA 1
ATOM 632 C C . GLY A 1 84 ? -11.060 -13.805 -0.878 1.00 88.31 84 GLY A C 1
ATOM 633 O O . GLY A 1 84 ? -10.791 -12.905 -1.680 1.00 88.31 84 GLY A O 1
ATOM 634 N N . TYR A 1 85 ? -12.308 -14.233 -0.702 1.00 90.62 85 TYR A N 1
ATOM 635 C CA . TYR A 1 85 ? -13.478 -13.681 -1.374 1.00 90.62 85 TYR A CA 1
ATOM 636 C C . TYR A 1 85 ? -13.620 -12.184 -1.089 1.00 90.62 85 TYR A C 1
ATOM 638 O O . TYR A 1 85 ? -13.745 -11.385 -2.023 1.00 90.62 85 TYR A O 1
ATOM 646 N N . TRP A 1 86 ? -13.555 -11.791 0.186 1.00 93.62 86 TRP A N 1
ATOM 647 C CA . TRP A 1 86 ? -13.690 -10.390 0.584 1.00 93.62 86 TRP A CA 1
ATOM 648 C C . TRP A 1 86 ? -12.529 -9.531 0.097 1.00 93.62 86 TRP A C 1
ATOM 650 O O . TRP A 1 86 ? -12.768 -8.440 -0.415 1.00 93.62 86 TRP A O 1
ATOM 660 N N . LEU A 1 87 ? -11.296 -10.037 0.147 1.00 92.81 87 LEU A N 1
ATOM 661 C CA . LEU A 1 87 ? -10.137 -9.372 -0.450 1.00 92.81 87 LEU A CA 1
ATOM 662 C C . LEU A 1 87 ? -10.342 -9.115 -1.944 1.00 92.81 87 LEU A C 1
ATOM 664 O O . LEU A 1 87 ? -10.204 -7.981 -2.399 1.00 92.81 87 LEU A O 1
ATOM 668 N N . GLY A 1 88 ? -10.723 -10.140 -2.713 1.00 90.19 88 GLY A N 1
ATOM 669 C CA . GLY A 1 88 ? -10.976 -10.000 -4.146 1.00 90.19 88 GLY A CA 1
ATOM 670 C C . GLY A 1 88 ? -12.120 -9.031 -4.455 1.00 90.19 88 GLY A C 1
ATOM 671 O O . GLY A 1 88 ? -12.040 -8.262 -5.418 1.00 90.19 88 GLY A O 1
ATOM 672 N N . ARG A 1 89 ? -13.167 -9.040 -3.622 1.00 92.94 89 ARG A N 1
ATOM 673 C CA . ARG A 1 89 ? -14.338 -8.171 -3.757 1.00 92.94 89 ARG A CA 1
ATOM 674 C C . ARG A 1 89 ? -14.010 -6.709 -3.454 1.00 92.94 89 ARG A C 1
ATOM 676 O O . ARG A 1 89 ? -14.336 -5.841 -4.264 1.00 92.94 89 ARG A O 1
ATOM 683 N N . ILE A 1 90 ? -13.340 -6.447 -2.332 1.00 96.00 90 ILE A N 1
ATOM 684 C CA . ILE A 1 90 ? -12.951 -5.106 -1.877 1.00 96.00 90 ILE A CA 1
ATOM 685 C C . ILE A 1 90 ? -11.857 -4.525 -2.781 1.00 96.00 90 ILE A C 1
ATOM 687 O O . ILE A 1 90 ? -11.917 -3.343 -3.110 1.00 96.00 90 ILE A O 1
ATOM 691 N N . ALA A 1 91 ? -10.922 -5.343 -3.277 1.00 92.88 91 ALA A N 1
ATOM 692 C CA . ALA A 1 91 ? -9.910 -4.908 -4.244 1.00 92.88 91 ALA A CA 1
ATOM 693 C C . ALA A 1 91 ? -10.537 -4.364 -5.541 1.00 92.88 91 ALA A C 1
ATOM 695 O O . ALA A 1 91 ? -9.974 -3.480 -6.179 1.00 92.88 91 ALA A O 1
ATOM 696 N N . GLY A 1 92 ? -11.747 -4.807 -5.908 1.00 90.69 92 GLY A N 1
ATOM 697 C CA . GLY A 1 92 ? -12.511 -4.211 -7.010 1.00 90.69 92 GLY A CA 1
ATOM 698 C C . GLY A 1 92 ? -12.849 -2.723 -6.814 1.00 90.69 92 GLY A C 1
ATOM 699 O O . GLY A 1 92 ? -13.102 -2.029 -7.794 1.00 90.69 92 GLY A O 1
ATOM 700 N N . ARG A 1 93 ? -12.815 -2.227 -5.569 1.00 92.62 93 ARG A N 1
ATOM 701 C CA . ARG A 1 93 ? -12.993 -0.817 -5.179 1.00 92.62 93 ARG A CA 1
ATOM 702 C C . ARG A 1 93 ? -11.666 -0.137 -4.803 1.00 92.62 93 ARG A C 1
ATOM 704 O O . ARG A 1 93 ? -11.673 0.919 -4.171 1.00 92.62 93 ARG A O 1
ATOM 711 N N . GLY A 1 94 ? -10.523 -0.703 -5.203 1.00 91.62 94 GLY A N 1
ATOM 712 C CA . GLY A 1 94 ? -9.189 -0.196 -4.857 1.00 91.62 94 GLY A CA 1
ATOM 713 C C . GLY A 1 94 ? -8.968 1.282 -5.207 1.00 91.62 94 GLY A C 1
ATOM 714 O O . GLY A 1 94 ? -8.420 2.027 -4.397 1.00 91.62 94 GLY A O 1
ATOM 715 N N . ASP A 1 95 ? -9.482 1.757 -6.350 1.00 89.88 95 ASP A N 1
ATOM 716 C CA . ASP A 1 95 ? -9.398 3.179 -6.725 1.00 89.88 95 ASP A CA 1
ATOM 717 C C . ASP A 1 95 ? -10.167 4.105 -5.767 1.00 89.88 95 ASP A C 1
ATOM 719 O O . ASP A 1 95 ? -9.675 5.179 -5.420 1.00 89.88 95 ASP A O 1
ATOM 723 N N . GLU A 1 96 ? -11.355 3.696 -5.316 1.00 94.19 96 GLU A N 1
ATOM 724 C CA . GLU A 1 96 ? -12.160 4.464 -4.359 1.00 94.19 96 GLU A CA 1
ATOM 725 C C . GLU A 1 96 ? -11.450 4.558 -3.009 1.00 94.19 96 GLU A C 1
ATOM 727 O O . GLU A 1 96 ? -11.276 5.660 -2.485 1.00 94.19 96 GLU A O 1
ATOM 732 N N . ILE A 1 97 ? -10.959 3.419 -2.507 1.00 97.25 97 ILE A N 1
ATOM 733 C CA . ILE A 1 97 ? -10.187 3.333 -1.260 1.00 97.25 97 ILE A CA 1
ATOM 734 C C . ILE A 1 97 ? -8.947 4.223 -1.349 1.00 97.25 97 ILE A C 1
ATOM 736 O O . ILE A 1 97 ? -8.680 5.022 -0.450 1.00 97.25 97 ILE A O 1
ATOM 740 N N . ARG A 1 98 ? -8.214 4.142 -2.466 1.00 95.19 98 ARG A N 1
ATOM 741 C CA . ARG A 1 98 ? -7.032 4.967 -2.720 1.00 95.19 98 ARG A CA 1
ATOM 742 C C . ARG A 1 98 ? -7.371 6.452 -2.693 1.00 95.19 98 ARG A C 1
ATOM 744 O O . ARG A 1 98 ? -6.673 7.218 -2.037 1.00 95.19 98 ARG A O 1
ATOM 751 N N . ARG A 1 99 ? -8.419 6.881 -3.404 1.00 93.81 99 ARG A N 1
ATOM 752 C CA . ARG A 1 99 ? -8.813 8.298 -3.459 1.00 93.81 99 ARG A CA 1
ATOM 753 C C . ARG A 1 99 ? -9.216 8.831 -2.087 1.00 93.81 99 ARG A C 1
ATOM 755 O O . ARG A 1 99 ? -8.774 9.921 -1.732 1.00 93.81 99 ARG A O 1
ATOM 762 N N . ALA A 1 100 ? -9.995 8.071 -1.321 1.00 96.50 100 ALA A N 1
ATOM 763 C CA . ALA A 1 100 ? -10.395 8.449 0.032 1.00 96.50 100 ALA A CA 1
ATOM 764 C C . ALA A 1 100 ? -9.182 8.546 0.977 1.00 96.50 100 ALA A C 1
ATOM 766 O O . ALA A 1 100 ? -8.989 9.564 1.639 1.00 96.50 100 ALA A O 1
ATOM 767 N N . ALA A 1 101 ? -8.289 7.551 0.963 1.00 96.69 101 ALA A N 1
ATOM 768 C CA . ALA A 1 101 ? -7.064 7.572 1.766 1.00 96.69 101 ALA A CA 1
ATOM 769 C C . ALA A 1 101 ? -6.143 8.756 1.416 1.00 96.69 101 ALA A C 1
ATOM 771 O O . ALA A 1 101 ? -5.636 9.430 2.312 1.00 96.69 101 ALA A O 1
ATOM 772 N N . LEU A 1 102 ? -5.971 9.073 0.128 1.00 94.56 102 LEU A N 1
ATOM 773 C CA . LEU A 1 102 ? -5.203 10.249 -0.295 1.00 94.56 102 LEU A CA 1
ATOM 774 C C . LEU A 1 102 ? -5.843 11.563 0.145 1.00 94.56 102 LEU A C 1
ATOM 776 O O . LEU A 1 102 ? -5.129 12.454 0.603 1.00 94.56 102 LEU A O 1
ATOM 780 N N . ALA A 1 103 ? -7.166 11.689 0.028 1.00 94.19 103 ALA A N 1
ATOM 781 C CA . ALA A 1 103 ? -7.878 12.882 0.469 1.00 94.19 103 ALA A CA 1
ATOM 782 C C . ALA A 1 103 ? -7.650 13.139 1.967 1.00 94.19 103 ALA A C 1
ATOM 784 O O . ALA A 1 103 ? -7.306 14.257 2.344 1.00 94.19 103 ALA A O 1
ATOM 785 N N . ARG A 1 104 ? -7.721 12.094 2.800 1.00 94.31 104 ARG A N 1
ATOM 786 C CA . ARG A 1 104 ? -7.472 12.193 4.249 1.00 94.31 104 ARG A CA 1
ATOM 787 C C . ARG A 1 104 ? -6.018 12.511 4.582 1.00 94.31 104 ARG A C 1
ATOM 789 O O . ARG A 1 104 ? -5.757 13.332 5.459 1.00 94.31 104 ARG A O 1
ATOM 796 N N . LEU A 1 105 ? -5.060 11.926 3.862 1.00 94.56 105 LEU A N 1
ATOM 797 C CA . LEU A 1 105 ? -3.640 12.264 4.008 1.00 94.56 105 LEU A CA 1
ATOM 798 C C . LEU A 1 105 ? -3.353 13.734 3.658 1.00 94.56 105 LEU A C 1
ATOM 800 O O . LEU A 1 105 ? -2.500 14.360 4.293 1.00 94.56 105 LEU A O 1
ATOM 804 N N . VAL A 1 106 ? -4.062 14.292 2.671 1.00 93.50 106 VAL A N 1
ATOM 805 C CA . VAL A 1 106 ? -3.973 15.716 2.311 1.00 93.50 106 VAL A CA 1
ATOM 806 C C . VAL A 1 106 ? -4.642 16.600 3.361 1.00 93.50 106 VAL A C 1
ATOM 808 O O . VAL A 1 106 ? -4.040 17.574 3.806 1.00 93.50 106 VAL A O 1
ATOM 811 N N . GLU A 1 107 ? -5.847 16.244 3.804 1.00 92.31 107 GLU A N 1
ATOM 812 C CA . GLU A 1 107 ? -6.581 16.964 4.851 1.00 92.31 107 GLU A CA 1
ATOM 813 C C . GLU A 1 107 ? -5.782 17.042 6.161 1.00 92.31 107 GLU A C 1
ATOM 815 O O . GLU A 1 107 ? -5.723 18.088 6.803 1.00 92.31 107 GLU A O 1
ATOM 820 N N . ARG A 1 108 ? -5.075 15.963 6.515 1.00 91.56 108 ARG A N 1
ATOM 821 C CA . ARG A 1 108 ? -4.192 15.890 7.691 1.00 91.56 108 ARG A CA 1
ATOM 822 C C . ARG A 1 108 ? -2.864 16.633 7.524 1.00 91.56 108 ARG A C 1
ATOM 824 O O . ARG A 1 108 ? -2.045 16.620 8.440 1.00 91.56 108 ARG A O 1
ATOM 831 N N . GLY A 1 109 ? -2.606 17.241 6.366 1.00 91.69 109 GLY A N 1
ATOM 832 C CA . GLY A 1 109 ? -1.350 17.937 6.086 1.00 91.69 109 GLY A CA 1
ATOM 833 C C . GLY A 1 109 ? -0.132 17.011 6.062 1.00 91.69 109 GLY A C 1
ATOM 834 O O . GLY A 1 109 ? 0.981 17.453 6.346 1.00 91.69 109 GLY A O 1
ATOM 835 N N . ILE A 1 110 ? -0.330 15.727 5.748 1.00 93.25 110 ILE A N 1
ATOM 836 C CA . ILE A 1 110 ? 0.756 14.754 5.586 1.00 93.25 110 ILE A CA 1
ATOM 837 C C . ILE A 1 110 ? 1.257 14.782 4.149 1.00 93.25 110 ILE A C 1
ATOM 839 O O . ILE A 1 110 ? 2.461 14.899 3.910 1.00 93.25 110 ILE A O 1
ATOM 843 N N . LEU A 1 111 ? 0.325 14.730 3.198 1.00 93.12 111 LEU A N 1
ATOM 844 C CA . LEU A 1 111 ? 0.598 14.875 1.776 1.00 93.12 111 LEU A CA 1
ATOM 845 C C . LEU A 1 111 ? 0.112 16.226 1.262 1.00 93.12 111 LEU A C 1
ATOM 847 O O . LEU A 1 111 ? -0.802 16.839 1.805 1.00 93.12 111 LEU A O 1
ATOM 851 N N . ARG A 1 112 ? 0.703 16.672 0.161 1.00 89.69 112 ARG A N 1
ATOM 852 C CA . ARG A 1 112 ? 0.151 17.730 -0.680 1.00 89.69 112 ARG A CA 1
ATOM 853 C C . ARG A 1 112 ? -0.057 17.189 -2.083 1.00 89.69 112 ARG A C 1
ATOM 855 O O . ARG A 1 112 ? 0.805 16.492 -2.619 1.00 89.69 112 ARG A O 1
ATOM 862 N N . SER A 1 113 ? -1.205 17.525 -2.665 1.00 86.25 113 SER A N 1
ATOM 863 C CA . SER A 1 113 ? -1.413 17.333 -4.095 1.00 86.25 113 SER A CA 1
ATOM 864 C C . SER A 1 113 ? -0.652 18.421 -4.829 1.00 86.25 113 SER A C 1
ATOM 866 O O . SER A 1 113 ? -0.946 19.608 -4.701 1.00 86.25 113 SER A O 1
ATOM 868 N N . GLU A 1 114 ? 0.312 17.997 -5.623 1.00 75.38 114 GLU A N 1
ATOM 869 C CA . GLU A 1 114 ? 1.026 18.853 -6.547 1.00 75.38 114 GLU A CA 1
ATOM 870 C C . GLU A 1 114 ? 0.249 18.961 -7.860 1.00 75.38 114 GLU A C 1
ATOM 872 O O . GLU A 1 114 ? -0.720 18.238 -8.134 1.00 75.38 114 GLU A O 1
ATOM 877 N N . ALA A 1 115 ? 0.689 19.875 -8.720 1.00 58.25 115 ALA A N 1
ATOM 878 C CA . ALA A 1 115 ? 0.104 20.002 -10.040 1.00 58.25 115 ALA A CA 1
ATOM 879 C C . ALA A 1 115 ? 0.209 18.668 -10.811 1.00 58.25 115 ALA A C 1
ATOM 881 O O . ALA A 1 115 ? 1.288 18.071 -10.904 1.00 58.25 115 ALA A O 1
ATOM 882 N N . HIS A 1 116 ? -0.889 18.296 -11.478 1.00 59.88 116 HIS A N 1
ATOM 883 C CA . HIS A 1 116 ? -1.006 17.132 -12.371 1.00 59.88 116 HIS A CA 1
ATOM 884 C C . HIS A 1 116 ? -1.027 15.762 -11.677 1.00 59.88 116 HIS A C 1
ATOM 886 O O . HIS A 1 116 ? -0.628 14.769 -12.278 1.00 59.88 116 HIS A O 1
ATOM 892 N N . GLY A 1 117 ? -1.533 15.706 -10.442 1.00 69.56 117 GLY A N 1
ATOM 893 C CA . GLY A 1 117 ? -1.798 14.448 -9.733 1.00 69.56 117 GLY A CA 1
ATOM 894 C C . GLY A 1 117 ? -0.570 13.825 -9.073 1.00 69.56 117 GLY A C 1
ATOM 895 O O . GLY A 1 117 ? -0.651 12.698 -8.595 1.00 69.56 117 GLY A O 1
ATOM 896 N N . LEU A 1 118 ? 0.549 14.553 -9.046 1.00 76.56 118 LEU A N 1
ATOM 897 C CA . LEU A 1 118 ? 1.718 14.178 -8.262 1.00 76.56 118 LEU A CA 1
ATOM 898 C C . LEU A 1 118 ? 1.459 14.447 -6.780 1.00 76.56 118 LEU A C 1
ATOM 900 O O . LEU A 1 118 ? 0.668 15.320 -6.414 1.00 76.56 118 LEU A O 1
ATOM 904 N N . LEU A 1 119 ? 2.154 13.704 -5.936 1.00 86.19 119 LEU A N 1
ATOM 905 C CA . LEU A 1 119 ? 2.046 13.789 -4.490 1.00 86.19 119 LEU A CA 1
ATOM 906 C C . LEU A 1 119 ? 3.422 14.036 -3.898 1.00 86.19 119 LEU A C 1
ATOM 908 O O . LEU A 1 119 ? 4.420 13.507 -4.373 1.00 86.19 119 LEU A O 1
ATOM 912 N N . SER A 1 120 ? 3.487 14.802 -2.823 1.00 87.19 120 SER A N 1
ATOM 913 C CA . SER A 1 120 ? 4.693 14.854 -2.006 1.00 87.19 120 SER A CA 1
ATOM 914 C C . SER A 1 120 ? 4.316 14.959 -0.542 1.00 87.19 120 SER A C 1
ATOM 916 O O . SER A 1 120 ? 3.225 15.427 -0.207 1.00 87.19 120 SER A O 1
ATOM 918 N N . LEU A 1 121 ? 5.235 14.585 0.345 1.00 88.81 121 LEU A N 1
ATOM 919 C CA . LEU A 1 121 ? 5.083 14.919 1.754 1.00 88.81 121 LEU A CA 1
ATOM 920 C C . LEU A 1 121 ? 5.066 16.444 1.920 1.00 88.81 121 LEU A C 1
ATOM 922 O O . LEU A 1 121 ? 5.737 17.188 1.193 1.00 88.81 121 LEU A O 1
ATOM 926 N N . VAL A 1 122 ? 4.290 16.922 2.887 1.00 90.56 122 VAL A N 1
ATOM 927 C CA . VAL A 1 122 ? 4.342 18.324 3.301 1.00 90.56 122 VAL A CA 1
ATOM 928 C C . VAL A 1 122 ? 5.744 18.620 3.855 1.00 90.56 122 VAL A C 1
ATOM 930 O O . VAL A 1 122 ? 6.296 17.787 4.579 1.00 90.56 122 VAL A O 1
ATOM 933 N N . PRO A 1 123 ? 6.352 19.794 3.574 1.00 85.44 123 PRO A N 1
ATOM 934 C CA . PRO A 1 123 ? 7.739 20.069 3.960 1.00 85.44 123 PRO A CA 1
ATOM 935 C C . PRO A 1 123 ? 8.046 19.890 5.453 1.00 85.44 123 PRO A C 1
ATOM 937 O O . PRO A 1 123 ? 9.163 19.525 5.809 1.00 85.44 123 PRO A O 1
ATOM 940 N N . ALA A 1 124 ? 7.072 20.138 6.332 1.00 86.56 124 ALA A N 1
ATOM 941 C CA . ALA A 1 124 ? 7.221 19.891 7.764 1.00 86.56 124 ALA A CA 1
ATOM 942 C C . ALA A 1 124 ? 7.380 18.393 8.085 1.00 86.56 124 ALA A C 1
ATOM 944 O O . ALA A 1 124 ? 8.241 18.042 8.887 1.00 86.56 124 ALA A O 1
ATOM 945 N N . VAL A 1 125 ? 6.603 17.526 7.426 1.00 88.31 125 VAL A N 1
ATOM 946 C CA . VAL A 1 125 ? 6.658 16.063 7.581 1.00 88.31 125 VAL A CA 1
ATOM 947 C C . VAL A 1 125 ? 7.931 15.501 6.959 1.00 88.31 125 VAL A C 1
ATOM 949 O O . VAL A 1 125 ? 8.651 14.769 7.624 1.00 88.31 125 VAL A O 1
ATOM 952 N N . SER A 1 126 ? 8.272 15.908 5.733 1.00 85.25 126 SER A N 1
ATOM 953 C CA . SER A 1 126 ? 9.483 15.431 5.042 1.00 85.25 126 SER A CA 1
ATOM 954 C C . SER A 1 126 ? 10.768 15.724 5.835 1.00 85.25 126 SER A C 1
ATOM 956 O O . SER A 1 126 ? 11.662 14.885 5.911 1.00 85.25 126 SER A O 1
ATOM 958 N N . ARG A 1 127 ? 10.853 16.891 6.493 1.00 85.50 127 ARG A N 1
ATOM 959 C CA . ARG A 1 127 ? 12.028 17.258 7.305 1.00 85.50 127 ARG A CA 1
ATOM 960 C C . ARG A 1 127 ? 12.066 16.576 8.668 1.00 85.50 127 ARG A C 1
ATOM 962 O O . ARG A 1 127 ? 13.144 16.222 9.128 1.00 85.50 127 ARG A O 1
ATOM 969 N N . SER A 1 128 ? 10.921 16.453 9.339 1.00 88.81 128 SER A N 1
ATOM 970 C CA . SER A 1 128 ? 10.859 15.886 10.692 1.00 88.81 128 SER A CA 1
ATOM 971 C C . SER A 1 128 ? 10.770 14.361 10.699 1.00 88.81 128 SER A C 1
ATOM 973 O O . SER A 1 128 ? 11.023 13.752 11.737 1.00 88.81 128 SER A O 1
ATOM 975 N N . ARG A 1 129 ? 10.380 13.764 9.562 1.00 90.00 129 ARG A N 1
ATOM 976 C CA . ARG A 1 129 ? 9.982 12.356 9.417 1.00 90.00 129 ARG A CA 1
ATOM 977 C C . ARG A 1 129 ? 8.928 11.953 10.450 1.00 90.00 129 ARG A C 1
ATOM 979 O O . ARG A 1 129 ? 8.956 10.853 11.002 1.00 90.00 129 ARG A O 1
ATOM 986 N N . ARG A 1 130 ? 8.015 12.883 10.753 1.00 88.75 130 ARG A N 1
ATOM 987 C CA . ARG A 1 130 ? 6.935 12.723 11.731 1.00 88.75 130 ARG A CA 1
ATOM 988 C C . ARG A 1 130 ? 5.636 13.327 11.213 1.00 88.75 130 ARG A C 1
ATOM 990 O O . ARG A 1 130 ? 5.629 14.424 10.652 1.00 88.75 130 ARG A O 1
ATOM 997 N N . TYR A 1 131 ? 4.532 12.628 11.440 1.00 86.25 131 TYR A N 1
ATOM 998 C CA . TYR A 1 131 ? 3.189 13.113 11.157 1.00 86.25 131 TYR A CA 1
ATOM 999 C C . TYR A 1 131 ? 2.678 14.010 12.291 1.00 86.25 131 TYR A C 1
ATOM 1001 O O . TYR A 1 131 ? 2.930 13.717 13.467 1.00 86.25 131 TYR A O 1
ATOM 1009 N N . PRO A 1 132 ? 1.920 15.074 11.970 1.00 79.00 132 PRO A N 1
ATOM 1010 C CA . PRO A 1 132 ? 1.183 15.821 12.978 1.00 79.00 132 PRO A CA 1
ATOM 1011 C C . PRO A 1 132 ? 0.150 14.895 13.637 1.00 79.00 132 PRO A C 1
ATOM 1013 O O . PRO A 1 132 ? -0.644 14.244 12.957 1.00 79.00 132 PRO A O 1
ATOM 1016 N N . ALA A 1 133 ? 0.178 14.803 14.965 1.00 74.00 133 ALA A N 1
ATOM 1017 C CA . ALA A 1 133 ? -0.844 14.092 15.722 1.00 74.00 133 ALA A CA 1
ATOM 1018 C C . ALA A 1 133 ? -1.995 15.049 16.054 1.00 74.00 133 ALA A C 1
ATOM 1020 O O . ALA A 1 133 ? -1.753 16.214 16.362 1.00 74.00 133 ALA A O 1
ATOM 1021 N N . VAL A 1 134 ? -3.234 14.551 16.007 1.00 61.47 134 VAL A N 1
ATOM 1022 C CA . VAL A 1 134 ? -4.433 15.342 16.340 1.00 61.47 134 VAL A CA 1
ATOM 1023 C C . VAL A 1 134 ? -4.470 15.691 17.840 1.00 61.47 134 VAL A C 1
ATOM 1025 O O . VAL A 1 134 ? -4.835 16.809 18.177 1.00 61.47 134 VAL A O 1
ATOM 1028 N N . ASP A 1 135 ? -3.977 14.798 18.715 1.00 56.97 135 ASP A N 1
ATOM 1029 C CA . ASP A 1 135 ? -4.135 14.904 20.180 1.00 56.97 135 ASP A CA 1
ATOM 1030 C C . ASP A 1 135 ? -2.827 14.742 20.991 1.00 56.97 135 ASP A C 1
ATOM 1032 O O . ASP A 1 135 ? -2.867 14.411 22.176 1.00 56.97 135 ASP A O 1
ATOM 1036 N N . GLY A 1 136 ? -1.634 14.904 20.401 1.00 61.53 136 GLY A N 1
ATOM 1037 C CA . GLY A 1 136 ? -0.414 14.636 21.175 1.00 61.53 136 GLY A CA 1
ATOM 1038 C C . GLY A 1 136 ? 0.921 14.721 20.446 1.00 61.53 136 GLY A C 1
ATOM 1039 O O . GLY A 1 136 ? 1.133 15.562 19.575 1.00 61.53 136 GLY A O 1
ATOM 1040 N N . GLN A 1 137 ? 1.855 13.862 20.868 1.00 70.12 137 GLN A N 1
ATOM 1041 C CA . GLN A 1 137 ? 3.226 13.838 20.361 1.00 70.12 137 GLN A CA 1
ATOM 1042 C C . GLN A 1 137 ? 3.265 13.421 18.882 1.00 70.12 137 GLN A C 1
ATOM 1044 O O . GLN A 1 137 ? 2.557 12.487 18.499 1.00 70.12 137 GLN A O 1
ATOM 1049 N N . PRO A 1 138 ? 4.103 14.065 18.051 1.00 79.88 138 PRO A N 1
ATOM 1050 C CA . PRO A 1 138 ? 4.225 13.713 16.642 1.00 79.88 138 PRO A CA 1
ATOM 1051 C C . PRO A 1 138 ? 4.612 12.240 16.458 1.00 79.88 138 PRO A C 1
ATOM 1053 O O . PRO A 1 138 ? 5.619 11.775 17.009 1.00 79.88 138 PRO A O 1
ATOM 1056 N N . VAL A 1 139 ? 3.825 11.525 15.655 1.00 85.31 139 VAL A N 1
ATOM 1057 C CA . VAL A 1 139 ? 4.021 10.097 15.370 1.00 85.31 139 VAL A CA 1
ATOM 1058 C C . VAL A 1 139 ? 5.095 9.953 14.302 1.00 85.31 139 VAL A C 1
ATOM 1060 O O . VAL A 1 139 ? 5.123 10.725 13.349 1.00 85.31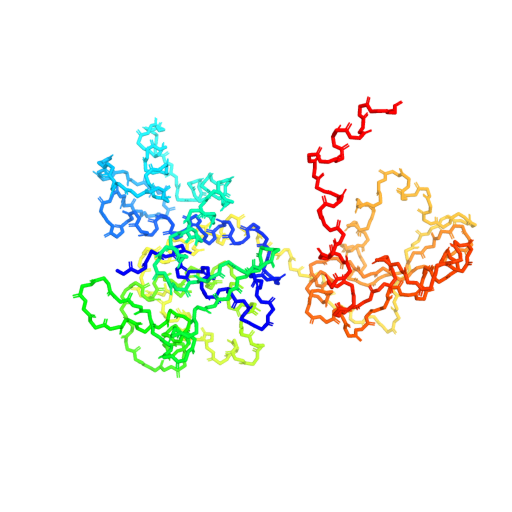 139 VAL A O 1
ATOM 1063 N N . GLU A 1 140 ? 5.997 8.991 14.457 1.00 88.12 140 GLU A N 1
ATOM 1064 C CA . GLU A 1 140 ? 7.008 8.703 13.440 1.00 88.12 140 GLU A CA 1
ATOM 1065 C C . GLU A 1 140 ? 6.366 8.316 12.102 1.00 88.12 140 GLU A C 1
ATOM 1067 O O . GLU A 1 140 ? 5.336 7.644 12.056 1.00 88.12 140 GLU A O 1
ATOM 1072 N N . GLU A 1 141 ? 6.971 8.764 11.005 1.00 90.75 141 GLU A N 1
ATOM 1073 C CA . GLU A 1 141 ? 6.522 8.417 9.665 1.00 90.75 141 GLU A CA 1
ATOM 1074 C C . GLU A 1 141 ? 6.541 6.898 9.451 1.00 90.75 141 GLU A C 1
ATOM 1076 O O . GLU A 1 141 ? 7.548 6.242 9.720 1.00 90.75 141 GLU A O 1
ATOM 1081 N N . ALA A 1 142 ? 5.457 6.350 8.897 1.00 91.25 142 ALA A N 1
ATOM 1082 C CA . ALA A 1 142 ? 5.269 4.916 8.705 1.00 91.25 142 ALA A CA 1
ATOM 1083 C C . ALA A 1 142 ? 6.439 4.278 7.946 1.00 91.25 142 ALA A C 1
ATOM 1085 O O . ALA A 1 142 ? 6.989 3.278 8.393 1.00 91.25 142 ALA A O 1
ATOM 1086 N N . ARG A 1 143 ? 6.903 4.892 6.850 1.00 90.12 143 ARG A N 1
ATOM 1087 C CA . ARG A 1 143 ? 8.044 4.368 6.085 1.00 90.12 143 ARG A CA 1
ATOM 1088 C C . ARG A 1 143 ? 9.313 4.297 6.933 1.00 90.12 143 ARG A C 1
ATOM 1090 O O . ARG A 1 143 ? 9.972 3.264 6.930 1.00 90.12 143 ARG A O 1
ATOM 1097 N N . LEU A 1 144 ? 9.641 5.348 7.687 1.00 90.31 144 LEU A N 1
ATOM 1098 C CA . LEU A 1 144 ? 10.813 5.346 8.567 1.00 90.31 144 LEU A CA 1
ATOM 1099 C C . LEU A 1 144 ? 10.684 4.291 9.676 1.00 90.31 144 LEU A C 1
ATOM 1101 O O . LEU A 1 144 ? 11.622 3.526 9.898 1.00 90.31 144 LEU A O 1
ATOM 1105 N N . ARG A 1 145 ? 9.515 4.220 10.321 1.00 92.81 145 ARG A N 1
ATOM 1106 C CA . ARG A 1 145 ? 9.203 3.254 11.379 1.00 92.81 145 ARG A CA 1
ATOM 1107 C C . ARG A 1 145 ? 9.357 1.812 10.896 1.00 92.81 145 ARG A C 1
ATOM 1109 O O . ARG A 1 145 ? 10.089 1.041 11.511 1.00 92.81 145 ARG A O 1
ATOM 1116 N N . ILE A 1 146 ? 8.724 1.467 9.773 1.00 93.38 146 ILE A N 1
ATOM 1117 C CA . ILE A 1 146 ? 8.778 0.117 9.199 1.00 93.38 146 ILE A CA 1
ATOM 1118 C C . ILE A 1 146 ? 10.197 -0.235 8.761 1.00 93.38 146 ILE A C 1
ATOM 1120 O O . ILE A 1 146 ? 10.662 -1.330 9.062 1.00 93.38 146 ILE A O 1
ATOM 1124 N N . MET A 1 147 ? 10.929 0.686 8.123 1.00 91.38 147 MET A N 1
ATOM 1125 C CA . MET A 1 147 ? 12.330 0.426 7.782 1.00 91.38 147 MET A CA 1
ATOM 1126 C C . MET A 1 147 ? 13.174 0.188 9.041 1.00 91.38 147 MET A C 1
ATOM 1128 O O . MET A 1 147 ? 13.916 -0.786 9.080 1.00 91.38 147 MET A O 1
ATOM 1132 N N . ARG A 1 148 ? 13.025 0.992 10.104 1.00 92.44 148 ARG A N 1
ATOM 1133 C CA . ARG A 1 148 ? 13.753 0.752 11.363 1.00 92.44 148 ARG A CA 1
ATOM 1134 C C . ARG A 1 148 ? 13.496 -0.657 11.896 1.00 92.44 148 ARG A C 1
ATOM 1136 O O . ARG A 1 148 ? 14.454 -1.347 12.209 1.00 92.44 148 ARG A O 1
ATOM 1143 N N . ILE A 1 149 ? 12.234 -1.079 11.950 1.00 93.19 149 ILE A N 1
ATOM 1144 C CA . ILE A 1 149 ? 11.824 -2.394 12.467 1.00 93.19 149 ILE A CA 1
ATOM 1145 C C . ILE A 1 149 ? 12.394 -3.555 11.642 1.00 93.19 149 ILE A C 1
ATOM 1147 O O . ILE A 1 149 ? 12.754 -4.594 12.196 1.00 93.19 149 ILE A O 1
ATOM 1151 N N . LEU A 1 150 ? 12.464 -3.402 10.318 1.00 92.75 150 LEU A N 1
ATOM 1152 C CA . LEU A 1 150 ? 13.016 -4.433 9.437 1.00 92.75 150 LEU A CA 1
ATOM 1153 C C . LEU A 1 150 ? 14.530 -4.609 9.605 1.00 92.75 150 LEU A C 1
ATOM 1155 O O . LEU A 1 150 ? 15.035 -5.709 9.395 1.00 92.75 150 LEU A O 1
ATOM 1159 N N . PHE A 1 151 ? 15.241 -3.541 9.970 1.00 91.31 151 PHE A N 1
ATOM 1160 C CA . PHE A 1 151 ? 16.697 -3.534 10.137 1.00 91.31 151 PHE A CA 1
ATOM 1161 C C . PHE A 1 151 ? 17.150 -3.547 11.606 1.00 91.31 151 PHE A C 1
ATOM 1163 O O . PHE A 1 151 ? 18.347 -3.423 11.872 1.00 91.31 151 PHE A O 1
ATOM 1170 N N . SER A 1 152 ? 16.224 -3.698 12.557 1.00 88.69 152 SER A N 1
ATOM 1171 C CA . SER A 1 152 ? 16.514 -3.822 13.985 1.00 88.69 152 SER A CA 1
ATOM 1172 C C . SER A 1 152 ? 15.952 -5.119 14.570 1.00 88.69 152 SER A C 1
ATOM 1174 O O . SER A 1 152 ? 15.120 -5.802 13.972 1.00 88.69 152 SER A O 1
ATOM 1176 N N . GLU A 1 153 ? 16.412 -5.449 15.775 1.00 85.56 153 GLU A N 1
ATOM 1177 C CA . GLU A 1 153 ? 15.913 -6.584 16.561 1.00 85.56 153 GLU A CA 1
ATOM 1178 C C . GLU A 1 153 ? 14.814 -6.176 17.558 1.00 85.56 153 GLU A C 1
ATOM 1180 O O . GLU A 1 153 ? 14.411 -6.975 18.402 1.00 85.56 153 GLU A O 1
ATOM 1185 N N . ASP A 1 154 ? 14.307 -4.941 17.469 1.00 85.00 154 ASP A N 1
ATOM 1186 C CA . ASP A 1 154 ? 13.286 -4.426 18.387 1.00 85.00 154 ASP A CA 1
ATOM 1187 C C . ASP A 1 154 ? 11.998 -5.246 18.281 1.00 85.00 154 ASP A C 1
ATOM 1189 O O . ASP A 1 154 ? 11.601 -5.642 17.189 1.00 85.00 154 ASP A O 1
ATOM 1193 N N . VAL A 1 155 ? 11.305 -5.489 19.393 1.00 83.81 155 VAL A N 1
ATOM 1194 C CA . VAL A 1 155 ? 10.005 -6.177 19.354 1.00 83.81 155 VAL A CA 1
ATOM 1195 C C . VAL A 1 155 ? 8.949 -5.200 18.822 1.00 83.81 155 VAL A C 1
ATOM 1197 O O . VAL A 1 155 ? 8.675 -4.208 19.503 1.00 83.81 155 VAL A O 1
ATOM 1200 N N . PRO A 1 156 ? 8.365 -5.429 17.629 1.00 89.12 156 PRO A N 1
ATOM 1201 C CA . PRO A 1 156 ? 7.405 -4.494 17.053 1.00 89.12 156 PRO A CA 1
ATOM 1202 C C . PRO A 1 156 ? 6.038 -4.644 17.715 1.00 89.12 156 PRO A C 1
ATOM 1204 O O . PRO A 1 156 ? 5.722 -5.690 18.287 1.00 89.12 156 PRO A O 1
ATOM 1207 N N . ASP A 1 157 ? 5.206 -3.611 17.604 1.00 88.44 157 ASP A N 1
ATOM 1208 C CA . ASP A 1 157 ? 3.814 -3.725 18.022 1.00 88.44 157 ASP A CA 1
ATOM 1209 C C . ASP A 1 157 ? 3.004 -4.610 17.038 1.00 88.44 157 ASP A C 1
ATOM 1211 O O . ASP A 1 157 ? 3.407 -4.792 15.884 1.00 88.44 157 ASP A O 1
ATOM 1215 N N . PRO A 1 158 ? 1.856 -5.181 17.453 1.00 88.06 158 PRO A N 1
ATOM 1216 C CA . PRO A 1 158 ? 1.046 -6.026 16.571 1.00 88.06 158 PRO A CA 1
ATOM 1217 C C . PRO A 1 158 ? 0.590 -5.340 15.273 1.00 88.06 158 PRO A C 1
ATOM 1219 O O . PRO A 1 158 ? 0.479 -5.996 14.238 1.00 88.06 158 PRO A O 1
ATOM 1222 N N . ARG A 1 159 ? 0.364 -4.018 15.290 1.00 89.88 159 ARG A N 1
ATOM 1223 C CA . ARG A 1 159 ? -0.041 -3.241 14.107 1.00 89.88 159 ARG A CA 1
ATOM 1224 C C . ARG A 1 159 ? 1.110 -3.166 13.099 1.00 89.88 159 ARG A C 1
ATOM 1226 O O . ARG A 1 159 ? 0.884 -3.322 11.901 1.00 89.88 159 ARG A O 1
ATOM 1233 N N . ASP A 1 160 ? 2.335 -2.977 13.576 1.00 92.06 160 ASP A N 1
ATOM 1234 C CA . ASP A 1 160 ? 3.551 -2.976 12.766 1.00 92.06 160 ASP A CA 1
ATOM 1235 C C . ASP A 1 160 ? 3.819 -4.346 12.141 1.00 92.06 160 ASP A C 1
ATOM 1237 O O . ASP A 1 160 ? 4.181 -4.441 10.967 1.00 92.06 160 ASP A O 1
ATOM 1241 N N . ILE A 1 161 ? 3.576 -5.421 12.888 1.00 91.56 161 ILE A N 1
ATOM 1242 C CA . ILE A 1 161 ? 3.675 -6.782 12.353 1.00 91.56 161 ILE A CA 1
ATOM 1243 C C . ILE A 1 161 ? 2.650 -6.988 11.229 1.00 91.56 161 ILE A C 1
ATOM 1245 O O . ILE A 1 161 ? 3.011 -7.471 10.151 1.00 91.56 161 ILE A O 1
ATOM 1249 N N . ALA A 1 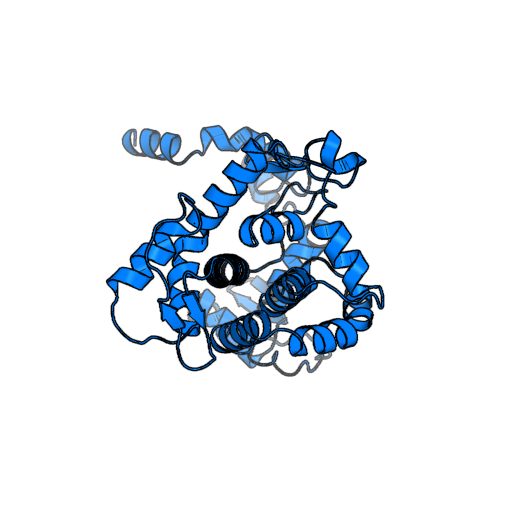162 ? 1.400 -6.565 11.439 1.00 90.56 162 ALA A N 1
ATOM 1250 C CA . ALA A 1 162 ? 0.329 -6.698 10.455 1.00 90.56 162 ALA A CA 1
ATOM 1251 C C . ALA A 1 162 ? 0.642 -5.954 9.143 1.00 90.56 162 ALA A C 1
ATOM 1253 O O . ALA A 1 162 ? 0.535 -6.538 8.060 1.00 90.56 162 ALA A O 1
ATOM 1254 N N . ILE A 1 163 ? 1.092 -4.691 9.213 1.00 93.12 163 ILE A N 1
ATOM 1255 C CA . ILE A 1 163 ? 1.441 -3.926 8.003 1.00 93.12 163 ILE A CA 1
ATOM 1256 C C . ILE A 1 163 ? 2.674 -4.495 7.298 1.00 93.12 163 ILE A C 1
ATOM 1258 O O . ILE A 1 163 ? 2.708 -4.499 6.069 1.00 93.12 163 ILE A O 1
ATOM 1262 N N . ILE A 1 164 ? 3.662 -5.020 8.033 1.00 93.88 164 ILE A N 1
ATOM 1263 C CA . ILE A 1 164 ? 4.829 -5.694 7.442 1.00 93.88 164 ILE A CA 1
ATOM 1264 C C . ILE A 1 164 ? 4.393 -6.954 6.695 1.00 93.88 164 ILE A C 1
ATOM 1266 O O . ILE A 1 164 ? 4.798 -7.155 5.548 1.00 93.88 164 ILE A O 1
ATOM 1270 N N . ALA A 1 165 ? 3.546 -7.780 7.311 1.00 91.19 165 ALA A N 1
ATOM 1271 C CA . ALA A 1 165 ? 3.029 -8.993 6.690 1.00 91.19 165 ALA A CA 1
ATOM 1272 C C . ALA A 1 165 ? 2.259 -8.669 5.397 1.00 91.19 165 ALA A C 1
ATOM 1274 O O . ALA A 1 165 ? 2.558 -9.236 4.343 1.00 91.19 165 ALA A O 1
ATOM 1275 N N . LEU A 1 166 ? 1.358 -7.681 5.449 1.00 92.31 166 LEU A N 1
ATOM 1276 C CA . LEU A 1 166 ? 0.588 -7.207 4.297 1.00 92.31 166 LEU A CA 1
ATOM 1277 C C . LEU A 1 166 ? 1.477 -6.634 3.185 1.00 92.31 166 LEU A C 1
ATOM 1279 O O . LEU A 1 166 ? 1.349 -7.015 2.022 1.00 92.31 166 LEU A O 1
ATOM 1283 N N . ALA A 1 167 ? 2.397 -5.731 3.532 1.00 92.81 167 ALA A N 1
ATOM 1284 C CA . ALA A 1 167 ? 3.318 -5.115 2.582 1.00 92.81 167 ALA A CA 1
ATOM 1285 C C . ALA A 1 167 ? 4.201 -6.167 1.894 1.00 92.81 167 ALA A C 1
ATOM 1287 O O . ALA A 1 167 ? 4.464 -6.071 0.693 1.00 92.81 167 ALA A O 1
ATOM 1288 N N . ASN A 1 168 ? 4.630 -7.196 2.626 1.00 91.38 168 ASN A N 1
ATOM 1289 C CA . ASN A 1 168 ? 5.371 -8.306 2.047 1.00 91.38 168 ASN A CA 1
ATOM 1290 C C . ASN A 1 168 ? 4.509 -9.138 1.087 1.00 91.38 168 ASN A C 1
ATOM 1292 O O . ASN A 1 168 ? 4.943 -9.388 -0.038 1.00 91.38 168 ASN A O 1
ATOM 1296 N N . ALA A 1 169 ? 3.306 -9.539 1.516 1.00 88.25 169 ALA A N 1
ATOM 1297 C CA . ALA A 1 169 ? 2.394 -10.362 0.720 1.00 88.25 169 ALA A CA 1
ATOM 1298 C C . ALA A 1 169 ? 2.013 -9.687 -0.604 1.00 88.25 169 ALA A C 1
ATOM 1300 O O . ALA A 1 169 ? 2.021 -10.330 -1.643 1.00 88.25 169 ALA A O 1
ATOM 1301 N N . CYS A 1 170 ? 1.792 -8.371 -0.590 1.00 89.25 170 CYS A N 1
ATOM 1302 C CA . CYS A 1 170 ? 1.476 -7.604 -1.795 1.00 89.25 170 CYS A CA 1
ATOM 1303 C C . CYS A 1 170 ? 2.708 -7.157 -2.596 1.00 89.25 170 CYS A C 1
ATOM 1305 O O . CYS A 1 170 ? 2.581 -6.340 -3.502 1.00 89.25 170 CYS A O 1
ATOM 1307 N N . GLY A 1 171 ? 3.919 -7.604 -2.250 1.00 87.94 171 GLY A N 1
ATOM 1308 C CA . GLY A 1 171 ? 5.132 -7.274 -3.000 1.00 87.94 171 GLY A CA 1
ATOM 1309 C C . GLY A 1 171 ? 5.637 -5.833 -2.846 1.00 87.94 171 GLY A C 1
ATOM 1310 O O . GLY A 1 171 ? 6.546 -5.438 -3.578 1.00 87.94 171 GLY A O 1
ATOM 1311 N N . VAL A 1 172 ? 5.144 -5.049 -1.881 1.00 90.12 172 VAL A N 1
ATOM 1312 C CA . VAL A 1 172 ? 5.598 -3.666 -1.630 1.00 90.12 172 VAL A CA 1
ATOM 1313 C C . VAL A 1 172 ? 7.106 -3.623 -1.382 1.00 90.12 172 VAL A C 1
ATOM 1315 O O . VAL A 1 172 ? 7.814 -2.831 -2.005 1.00 90.12 172 VAL A O 1
ATOM 1318 N N . PHE A 1 173 ? 7.643 -4.535 -0.568 1.00 89.81 173 PHE A N 1
ATOM 1319 C CA . PHE A 1 173 ? 9.086 -4.594 -0.308 1.00 89.81 173 PHE A CA 1
ATOM 1320 C C . PHE A 1 173 ? 9.920 -4.941 -1.545 1.00 89.81 173 PHE A C 1
ATOM 1322 O O . PHE A 1 173 ? 11.061 -4.498 -1.646 1.00 89.81 173 PHE A O 1
ATOM 1329 N N . ARG A 1 174 ? 9.359 -5.638 -2.545 1.00 86.19 174 ARG A N 1
ATOM 1330 C CA . ARG A 1 174 ? 10.041 -5.861 -3.835 1.00 86.19 174 ARG A CA 1
ATOM 1331 C C . ARG A 1 174 ? 10.260 -4.560 -4.606 1.00 86.19 174 ARG A C 1
ATOM 1333 O O . ARG A 1 174 ? 11.180 -4.492 -5.416 1.00 86.19 174 ARG A O 1
ATOM 1340 N N . THR A 1 175 ? 9.430 -3.552 -4.344 1.00 82.12 175 THR A N 1
ATOM 1341 C CA . THR A 1 175 ? 9.480 -2.250 -5.019 1.00 82.12 175 THR A CA 1
ATOM 1342 C C . THR A 1 175 ? 10.315 -1.211 -4.281 1.00 82.12 175 THR A C 1
ATOM 1344 O O . THR A 1 175 ? 10.991 -0.427 -4.939 1.00 82.12 175 THR A O 1
ATOM 1347 N N . ILE A 1 176 ? 10.296 -1.207 -2.943 1.00 82.94 176 ILE A N 1
ATOM 1348 C CA . ILE A 1 176 ? 10.954 -0.156 -2.147 1.00 82.94 176 ILE A CA 1
ATOM 1349 C C . ILE A 1 176 ? 12.342 -0.539 -1.623 1.00 82.94 176 ILE A C 1
ATOM 1351 O O . ILE A 1 176 ? 13.070 0.354 -1.201 1.00 82.94 176 ILE A O 1
ATOM 1355 N N . LEU A 1 177 ? 12.695 -1.830 -1.636 1.00 85.50 177 LEU A N 1
ATOM 1356 C CA . LEU A 1 177 ? 14.003 -2.338 -1.214 1.00 85.50 177 LEU A CA 1
ATOM 1357 C C . LEU A 1 177 ? 14.788 -2.884 -2.409 1.00 85.50 177 LEU A C 1
ATOM 1359 O O . LEU A 1 177 ? 14.225 -3.545 -3.291 1.00 85.50 177 LEU A O 1
ATOM 1363 N N . SER A 1 178 ? 16.102 -2.682 -2.394 1.00 84.56 178 SER A N 1
ATOM 1364 C CA . SER A 1 178 ? 17.049 -3.337 -3.302 1.00 84.56 178 SER A CA 1
ATOM 1365 C C . SER A 1 178 ? 17.091 -4.862 -3.097 1.00 84.56 178 SER A C 1
ATOM 1367 O O . SER A 1 178 ? 16.679 -5.367 -2.049 1.00 84.56 178 SER A O 1
ATOM 1369 N N . PRO A 1 179 ? 17.570 -5.646 -4.083 1.00 82.06 179 PRO A N 1
ATOM 1370 C CA . PRO A 1 179 ? 17.761 -7.087 -3.915 1.00 82.06 179 PRO A CA 1
ATOM 1371 C C . PRO A 1 179 ? 18.598 -7.465 -2.686 1.00 82.06 179 PRO A C 1
ATOM 1373 O O . PRO A 1 179 ? 18.260 -8.429 -1.999 1.00 82.06 179 PRO A O 1
ATOM 1376 N N . GLU A 1 180 ? 19.647 -6.698 -2.399 1.00 84.38 180 GLU A N 1
ATOM 1377 C CA . GLU A 1 180 ? 20.560 -6.896 -1.276 1.00 84.38 180 GLU A CA 1
ATOM 1378 C C . GLU A 1 180 ? 19.858 -6.637 0.064 1.00 84.38 180 GLU A C 1
ATOM 1380 O O . GLU A 1 180 ? 19.884 -7.492 0.950 1.00 84.38 180 GLU A O 1
ATOM 1385 N N . GLU A 1 181 ? 19.151 -5.509 0.185 1.00 88.38 181 GLU A N 1
ATOM 1386 C CA . GLU A 1 181 ? 18.363 -5.172 1.379 1.00 88.38 181 GLU A CA 1
ATOM 1387 C C . GLU A 1 181 ? 17.284 -6.224 1.649 1.00 88.38 181 GLU A C 1
ATOM 1389 O O . GLU A 1 181 ? 17.121 -6.670 2.782 1.00 88.38 181 GLU A O 1
ATOM 1394 N N . ARG A 1 182 ? 16.585 -6.696 0.609 1.00 90.62 182 ARG A N 1
ATOM 1395 C CA . ARG A 1 182 ? 15.590 -7.772 0.754 1.00 90.62 182 ARG A CA 1
ATOM 1396 C C . ARG A 1 182 ? 16.208 -9.065 1.254 1.00 90.62 182 ARG A C 1
ATOM 1398 O O . ARG A 1 182 ? 15.593 -9.756 2.058 1.00 90.62 182 ARG A O 1
ATOM 1405 N N . ALA A 1 183 ? 17.398 -9.413 0.768 1.00 87.62 183 ALA A N 1
ATOM 1406 C CA . ALA A 1 183 ? 18.090 -10.609 1.224 1.00 87.62 183 ALA A CA 1
ATOM 1407 C C . ALA A 1 183 ? 18.477 -10.510 2.707 1.00 87.62 183 ALA A C 1
ATOM 1409 O O . ALA A 1 183 ? 18.425 -11.530 3.395 1.00 87.62 183 ALA A O 1
ATOM 1410 N N . GLN A 1 184 ? 18.815 -9.306 3.178 1.00 92.38 184 GLN A N 1
ATOM 1411 C CA . GLN A 1 184 ? 19.154 -9.021 4.570 1.00 92.38 184 GLN A CA 1
ATOM 1412 C C . GLN A 1 184 ? 17.936 -9.103 5.502 1.00 92.38 184 GLN A C 1
ATOM 1414 O O . GLN A 1 184 ? 18.038 -9.690 6.573 1.00 92.38 184 GLN A O 1
ATOM 1419 N N . VAL A 1 185 ? 16.785 -8.551 5.103 1.00 93.62 185 VAL A N 1
ATOM 1420 C CA . VAL A 1 185 ? 15.592 -8.488 5.974 1.00 93.62 185 VAL A CA 1
ATOM 1421 C C . VAL A 1 185 ? 14.652 -9.688 5.835 1.00 93.62 185 VAL A C 1
ATOM 1423 O O . VAL A 1 185 ? 13.667 -9.774 6.561 1.00 93.62 185 VAL A O 1
ATOM 1426 N N . ARG A 1 186 ? 14.921 -10.621 4.913 1.00 90.44 186 ARG A N 1
ATOM 1427 C CA . ARG A 1 186 ? 14.050 -11.779 4.636 1.00 90.44 186 ARG A CA 1
ATOM 1428 C C . ARG A 1 186 ? 13.728 -12.581 5.896 1.00 90.44 186 ARG A C 1
ATOM 1430 O O . ARG A 1 186 ? 12.558 -12.750 6.213 1.00 90.44 186 ARG A O 1
ATOM 1437 N N . ASP A 1 187 ? 14.753 -13.017 6.625 1.00 91.06 187 ASP A N 1
ATOM 1438 C CA . ASP A 1 187 ? 14.565 -13.879 7.800 1.00 91.06 187 ASP A CA 1
ATOM 1439 C C . ASP A 1 187 ? 13.805 -13.130 8.909 1.00 91.06 187 ASP A C 1
ATOM 1441 O O . ASP A 1 187 ? 12.990 -13.709 9.628 1.00 91.06 187 ASP A O 1
ATOM 1445 N N . ARG A 1 188 ? 14.008 -11.808 8.992 1.00 92.38 188 ARG A N 1
ATOM 1446 C CA . ARG A 1 188 ? 13.268 -10.926 9.894 1.00 92.38 188 ARG A CA 1
ATOM 1447 C C . ARG A 1 188 ? 11.792 -10.832 9.508 1.00 92.38 188 ARG A C 1
ATOM 1449 O O . ARG A 1 188 ? 10.936 -10.981 10.372 1.00 92.38 188 ARG A O 1
ATOM 1456 N N . ILE A 1 189 ? 11.478 -10.623 8.231 1.00 90.44 189 ILE A N 1
ATOM 1457 C CA . ILE A 1 189 ? 10.093 -10.607 7.734 1.00 90.44 189 ILE A CA 1
ATOM 1458 C C . ILE A 1 189 ? 9.413 -11.951 8.009 1.00 90.44 189 ILE A C 1
ATOM 1460 O O . ILE A 1 189 ? 8.291 -11.966 8.510 1.00 90.44 189 ILE A O 1
ATOM 1464 N N . ASP A 1 190 ? 10.091 -13.064 7.729 1.00 87.69 190 ASP A N 1
ATOM 1465 C CA . ASP A 1 190 ? 9.549 -14.408 7.947 1.00 87.69 190 ASP A CA 1
ATOM 1466 C C . ASP A 1 190 ? 9.261 -14.671 9.430 1.00 87.69 190 ASP A C 1
ATOM 1468 O O . ASP A 1 190 ? 8.214 -15.227 9.767 1.00 87.69 190 ASP A O 1
ATOM 1472 N N . LEU A 1 191 ? 10.136 -14.213 10.332 1.00 87.00 191 LEU A N 1
ATOM 1473 C CA . LEU A 1 191 ? 9.886 -14.255 11.772 1.00 87.00 191 LEU A CA 1
ATOM 1474 C C . LEU A 1 191 ? 8.632 -13.451 12.141 1.00 87.00 191 LEU A C 1
ATOM 1476 O O . LEU A 1 191 ? 7.744 -13.982 12.805 1.00 87.00 191 LEU A O 1
ATOM 1480 N N . LEU A 1 192 ? 8.543 -12.195 11.693 1.00 87.25 192 LEU A N 1
ATOM 1481 C CA . LEU A 1 192 ? 7.438 -11.299 12.040 1.00 87.25 192 LEU A CA 1
ATOM 1482 C C . LEU A 1 192 ? 6.092 -11.807 11.507 1.00 87.25 192 LEU A C 1
ATOM 1484 O O . LEU A 1 192 ? 5.110 -11.793 12.244 1.00 87.25 192 LEU A O 1
ATOM 1488 N N . LYS A 1 193 ? 6.040 -12.353 10.284 1.00 80.81 193 LYS A N 1
ATOM 1489 C CA . LYS A 1 193 ? 4.818 -12.948 9.704 1.00 80.81 193 LYS A CA 1
ATOM 1490 C C . LYS A 1 193 ? 4.198 -14.041 10.585 1.00 80.81 193 LYS A C 1
ATOM 1492 O O . LYS A 1 193 ? 2.996 -14.275 10.496 1.00 80.81 193 LYS A O 1
ATOM 1497 N N . ASN A 1 194 ? 4.993 -14.714 11.417 1.00 78.00 194 ASN A N 1
ATOM 1498 C CA . ASN A 1 194 ? 4.522 -15.789 12.291 1.00 78.00 194 ASN A CA 1
ATOM 1499 C C . ASN A 1 194 ? 3.993 -15.301 13.651 1.00 78.00 194 ASN A C 1
ATOM 1501 O O . ASN A 1 194 ? 3.460 -16.112 14.406 1.00 78.00 194 ASN A O 1
ATOM 1505 N N . LEU A 1 195 ? 4.133 -14.009 13.972 1.00 79.50 195 LEU A N 1
ATOM 1506 C CA . LEU A 1 195 ? 3.759 -13.441 15.272 1.00 79.50 195 LEU A CA 1
ATOM 1507 C C . LEU A 1 195 ? 2.341 -12.848 15.314 1.00 79.50 195 LEU A C 1
ATOM 1509 O O . LEU A 1 195 ? 1.837 -12.602 16.406 1.00 79.50 195 LEU A O 1
ATOM 1513 N N . ASP A 1 196 ? 1.693 -12.635 14.165 1.00 79.38 196 ASP A N 1
ATOM 1514 C CA . ASP A 1 196 ? 0.359 -12.029 14.082 1.00 79.38 196 ASP A CA 1
ATOM 1515 C C . ASP A 1 196 ? -0.621 -12.894 13.276 1.00 79.38 196 ASP A C 1
ATOM 1517 O O . ASP A 1 196 ? -0.377 -13.239 12.117 1.00 79.38 196 ASP A O 1
ATOM 1521 N N . LEU A 1 197 ? -1.759 -13.229 13.888 1.00 78.88 197 LEU A N 1
ATOM 1522 C CA . LEU A 1 197 ? -2.794 -14.059 13.270 1.00 78.88 197 LEU A CA 1
ATOM 1523 C C . LEU A 1 197 ? -3.525 -13.318 12.145 1.00 78.88 197 LEU A C 1
ATOM 1525 O O . LEU A 1 197 ? -3.813 -13.928 11.112 1.00 78.88 197 LEU A O 1
ATOM 1529 N N . ILE A 1 198 ? -3.784 -12.017 12.309 1.00 80.00 198 ILE A N 1
ATOM 1530 C CA . ILE A 1 198 ? -4.497 -11.206 11.313 1.00 80.00 198 ILE A CA 1
ATOM 1531 C C . ILE A 1 198 ? -3.619 -11.050 10.064 1.00 80.00 198 ILE A C 1
ATOM 1533 O O . ILE A 1 198 ? -4.032 -11.384 8.951 1.00 80.00 198 ILE A O 1
ATOM 1537 N N . GLY A 1 199 ? -2.373 -10.620 10.249 1.00 75.88 199 GLY A N 1
ATOM 1538 C CA . GLY A 1 199 ? -1.360 -10.454 9.212 1.00 75.88 199 GLY A CA 1
ATOM 1539 C C . GLY A 1 199 ? -1.060 -11.748 8.468 1.00 75.88 199 GLY A C 1
ATOM 1540 O O . GLY A 1 199 ? -0.984 -11.746 7.235 1.00 75.88 199 GLY A O 1
ATOM 1541 N N . ARG A 1 200 ? -0.960 -12.872 9.186 1.00 80.69 200 ARG A N 1
ATOM 1542 C CA . ARG A 1 200 ? -0.777 -14.199 8.587 1.00 80.69 200 ARG A CA 1
ATOM 1543 C C . ARG A 1 200 ? -1.974 -14.614 7.736 1.00 80.69 200 ARG A C 1
ATOM 1545 O O . ARG A 1 200 ? -1.776 -15.060 6.608 1.00 80.69 200 ARG A O 1
ATOM 1552 N N . THR A 1 201 ? -3.191 -14.454 8.252 1.00 80.81 201 THR A N 1
ATOM 1553 C CA . THR A 1 201 ? -4.427 -14.800 7.533 1.00 80.81 201 THR A CA 1
ATOM 1554 C C . THR A 1 201 ? -4.554 -13.991 6.245 1.00 80.81 201 THR A C 1
ATOM 1556 O O . THR A 1 201 ? -4.770 -14.563 5.178 1.00 80.81 201 THR A O 1
ATOM 1559 N N . MET A 1 202 ? -4.313 -12.677 6.311 1.00 85.12 202 MET A N 1
ATOM 1560 C CA . MET A 1 202 ? -4.317 -11.810 5.129 1.00 85.12 202 MET A CA 1
ATOM 1561 C C . MET A 1 202 ? -3.225 -12.196 4.133 1.00 85.12 202 MET A C 1
ATOM 1563 O O . MET A 1 202 ? -3.502 -12.291 2.940 1.00 85.12 202 MET A O 1
ATOM 1567 N N . SER A 1 203 ? -2.006 -12.467 4.609 1.00 82.31 203 SER A N 1
ATOM 1568 C CA . SER A 1 203 ? -0.893 -12.872 3.742 1.00 82.31 203 SER A CA 1
ATOM 1569 C C . SER A 1 203 ? -1.216 -14.151 2.975 1.00 82.31 203 SER A C 1
ATOM 1571 O O . SER A 1 203 ? -1.057 -14.185 1.762 1.00 82.31 203 SER A O 1
ATOM 1573 N N . LEU A 1 204 ? -1.725 -15.176 3.664 1.00 82.19 204 LEU A N 1
ATOM 1574 C CA . LEU A 1 204 ? -2.082 -16.455 3.048 1.00 82.19 204 LEU A CA 1
ATOM 1575 C C . LEU A 1 204 ? -3.250 -16.315 2.067 1.00 82.19 204 LEU A C 1
ATOM 1577 O O . LEU A 1 204 ? -3.227 -16.916 0.996 1.00 82.19 204 LEU A O 1
ATOM 1581 N N . ALA A 1 205 ? -4.250 -15.496 2.395 1.00 81.56 205 ALA A N 1
ATOM 1582 C CA . ALA A 1 205 ? -5.365 -15.241 1.494 1.00 81.56 205 ALA A CA 1
ATOM 1583 C C . ALA A 1 205 ? -4.916 -14.482 0.230 1.00 81.56 205 ALA A C 1
ATOM 1585 O O . ALA A 1 205 ? -5.348 -14.822 -0.868 1.00 81.56 205 ALA A O 1
ATOM 1586 N N . ILE A 1 206 ? -4.008 -13.506 0.354 1.00 83.12 206 ILE A N 1
ATOM 1587 C CA . ILE A 1 206 ? -3.414 -12.795 -0.791 1.00 83.12 206 ILE A CA 1
ATOM 1588 C C . ILE A 1 206 ? -2.569 -13.746 -1.637 1.00 83.12 206 ILE A C 1
ATOM 1590 O O . ILE A 1 206 ? -2.765 -13.786 -2.847 1.00 83.12 206 ILE A O 1
ATOM 1594 N N . GLU A 1 207 ? -1.704 -14.551 -1.016 1.00 80.50 207 GLU A N 1
ATOM 1595 C CA . GLU A 1 207 ? -0.893 -15.577 -1.691 1.00 80.50 207 GLU A CA 1
ATOM 1596 C C . GLU A 1 207 ? -1.767 -16.642 -2.395 1.00 80.50 207 GLU A C 1
ATOM 1598 O O . GLU A 1 207 ? -1.328 -17.254 -3.363 1.00 80.50 207 GLU A O 1
ATOM 1603 N N . GLY A 1 208 ? -3.011 -16.859 -1.946 1.00 74.88 208 GLY A N 1
ATOM 1604 C CA . GLY A 1 208 ? -3.991 -17.724 -2.615 1.00 74.88 208 GLY A CA 1
ATOM 1605 C C . GLY A 1 208 ? -4.761 -17.061 -3.768 1.00 74.88 208 GLY A C 1
ATOM 1606 O O . GLY A 1 208 ? -5.226 -17.758 -4.672 1.00 74.88 208 GLY A O 1
ATOM 1607 N N . ILE A 1 209 ? -4.911 -15.729 -3.754 1.00 74.50 209 ILE A N 1
ATOM 1608 C CA . ILE A 1 209 ? -5.566 -14.945 -4.823 1.00 74.50 209 ILE A CA 1
ATOM 1609 C C . ILE A 1 209 ? -4.578 -14.598 -5.931 1.00 74.50 209 ILE A C 1
ATOM 1611 O O . ILE A 1 209 ? -4.920 -14.654 -7.117 1.00 74.50 209 ILE A O 1
ATOM 1615 N N . GLU A 1 210 ? -3.374 -14.178 -5.551 1.00 63.19 210 GLU A N 1
ATOM 1616 C CA . GLU A 1 210 ? -2.255 -14.074 -6.466 1.00 63.19 210 GLU A CA 1
ATOM 1617 C C . GLU A 1 210 ? -1.912 -15.505 -6.866 1.00 63.19 210 GLU A C 1
ATOM 1619 O O . GLU A 1 210 ? -1.234 -16.225 -6.143 1.00 63.19 210 GLU A O 1
ATOM 1624 N N . THR A 1 211 ? -2.433 -15.951 -8.015 1.00 49.91 211 THR A N 1
ATOM 1625 C CA . THR A 1 211 ? -1.954 -17.180 -8.654 1.00 49.91 211 THR A CA 1
ATOM 1626 C C . THR A 1 211 ? -0.433 -17.165 -8.573 1.00 49.91 211 THR A C 1
ATOM 1628 O O . THR A 1 211 ? 0.129 -16.146 -8.998 1.00 49.91 211 THR A O 1
ATOM 1631 N N . PRO A 1 212 ? 0.217 -18.218 -8.030 1.00 42.22 212 PRO A N 1
ATOM 1632 C CA . PRO A 1 212 ? 1.664 -18.247 -7.939 1.00 42.22 212 PRO A CA 1
ATOM 1633 C C . PRO A 1 212 ? 2.192 -17.845 -9.302 1.00 42.22 212 PRO A C 1
ATOM 1635 O O . PRO A 1 212 ? 1.737 -18.413 -10.300 1.00 42.22 212 PRO A O 1
ATOM 1638 N N . ASP A 1 213 ? 3.060 -16.829 -9.333 1.00 45.28 213 ASP A N 1
ATOM 1639 C CA . ASP A 1 213 ? 3.798 -16.450 -10.534 1.00 45.28 213 ASP A CA 1
ATOM 1640 C C . ASP A 1 213 ? 4.266 -17.772 -11.144 1.00 45.28 213 ASP A C 1
ATOM 1642 O O . ASP A 1 213 ? 5.026 -18.510 -10.503 1.00 45.28 213 ASP A O 1
ATOM 1646 N N . GLU A 1 214 ? 3.687 -18.152 -12.292 1.00 44.84 214 GLU A N 1
ATOM 1647 C CA . GLU A 1 214 ? 4.045 -19.403 -12.948 1.00 44.84 214 GLU A CA 1
ATOM 1648 C C . GLU A 1 214 ? 5.562 -19.320 -13.097 1.00 44.84 214 GLU A C 1
ATOM 1650 O O . GLU A 1 214 ? 6.038 -18.313 -13.638 1.00 44.84 214 GLU A O 1
ATOM 1655 N N . PRO A 1 215 ? 6.322 -20.260 -12.497 1.00 47.19 215 PRO A N 1
ATOM 1656 C CA . PRO A 1 215 ? 7.743 -20.070 -12.281 1.00 47.19 215 PRO A CA 1
ATOM 1657 C C . PRO A 1 215 ? 8.352 -19.653 -13.612 1.00 47.19 215 PRO A C 1
ATOM 1659 O O . PRO A 1 215 ? 8.070 -20.319 -14.618 1.00 47.19 215 PRO A O 1
ATOM 1662 N N . PRO A 1 216 ? 9.108 -18.536 -13.646 1.00 51.34 216 PRO A N 1
ATOM 1663 C CA . PRO A 1 216 ? 9.574 -17.969 -14.897 1.00 51.34 216 PRO A CA 1
ATOM 1664 C C . PRO A 1 216 ? 10.208 -19.096 -15.710 1.00 51.34 216 PRO A C 1
ATOM 1666 O O . PRO A 1 216 ? 10.959 -19.898 -15.131 1.00 51.34 216 PRO A O 1
ATOM 1669 N N . PRO A 1 217 ? 9.870 -19.222 -17.010 1.00 51.94 217 PRO A N 1
ATOM 1670 C CA . PRO A 1 217 ? 10.317 -20.346 -17.816 1.00 51.94 217 PRO A CA 1
ATOM 1671 C C . PRO A 1 217 ? 11.820 -20.497 -17.625 1.00 51.94 217 PRO A C 1
ATOM 1673 O O . PRO A 1 217 ? 12.550 -19.503 -17.702 1.00 51.94 217 PRO A O 1
ATOM 1676 N N . ALA A 1 218 ? 12.254 -21.720 -17.292 1.00 53.31 218 ALA A N 1
ATOM 1677 C CA . ALA A 1 218 ? 13.619 -22.012 -16.869 1.00 53.31 218 ALA A CA 1
ATOM 1678 C C . ALA A 1 218 ? 14.609 -21.210 -17.719 1.00 53.31 218 ALA A C 1
ATOM 1680 O O . ALA A 1 218 ? 14.663 -21.377 -18.941 1.00 53.31 218 ALA A O 1
ATOM 1681 N N . THR A 1 219 ? 15.355 -20.305 -17.078 1.00 50.91 219 THR A N 1
ATOM 1682 C CA . THR A 1 219 ? 16.253 -19.365 -17.754 1.00 50.91 219 THR A CA 1
ATOM 1683 C C . THR A 1 219 ? 17.482 -20.103 -18.267 1.00 50.91 219 THR A C 1
ATOM 1685 O O . THR A 1 219 ? 18.609 -19.951 -17.796 1.00 50.91 219 THR A O 1
ATOM 1688 N N . ARG A 1 220 ? 17.292 -20.915 -19.305 1.00 54.28 220 ARG A N 1
ATOM 1689 C CA . ARG A 1 220 ? 18.384 -21.313 -20.175 1.00 54.28 220 ARG A CA 1
ATOM 1690 C C . ARG A 1 220 ? 18.837 -20.018 -20.824 1.00 54.28 220 ARG A C 1
ATOM 1692 O O . ARG A 1 220 ? 18.154 -19.546 -21.716 1.00 54.28 220 ARG A O 1
ATOM 1699 N N . ARG A 1 221 ? 19.934 -19.416 -20.348 1.00 57.41 221 ARG A N 1
ATOM 1700 C CA . ARG A 1 221 ? 20.602 -18.299 -21.034 1.00 57.41 221 ARG A CA 1
ATOM 1701 C C . ARG A 1 221 ? 21.072 -18.843 -22.381 1.00 57.41 221 ARG A C 1
ATOM 1703 O O . ARG A 1 221 ? 22.113 -19.507 -22.421 1.00 57.41 221 ARG A O 1
ATOM 1710 N N . PRO A 1 222 ? 20.308 -18.681 -23.470 1.00 61.06 222 PRO A N 1
ATOM 1711 C CA . PRO A 1 222 ? 20.735 -19.236 -24.729 1.00 61.06 222 PRO A CA 1
ATOM 1712 C C . PRO A 1 222 ? 21.880 -18.345 -25.221 1.00 61.06 222 PRO A C 1
ATOM 1714 O O . PRO A 1 222 ? 21.851 -17.126 -25.053 1.00 61.06 222 PRO A O 1
ATOM 1717 N N . ARG A 1 223 ? 22.927 -18.943 -25.800 1.00 68.00 223 ARG A N 1
ATOM 1718 C CA . ARG A 1 223 ? 24.057 -18.171 -26.355 1.00 68.00 223 ARG A CA 1
ATOM 1719 C C . ARG A 1 223 ? 23.603 -17.184 -27.440 1.00 68.00 223 ARG A C 1
ATOM 1721 O O . ARG A 1 223 ? 24.291 -16.203 -27.694 1.00 68.00 223 ARG A O 1
ATOM 1728 N N . GLU A 1 224 ? 22.435 -17.426 -28.035 1.00 83.31 224 GLU A N 1
ATOM 1729 C CA . GLU A 1 224 ? 21.806 -16.584 -29.046 1.00 83.31 224 GLU A CA 1
ATOM 1730 C C . GLU A 1 224 ? 20.313 -16.390 -28.760 1.00 83.31 224 GLU A C 1
ATOM 1732 O O . GLU A 1 224 ? 19.643 -17.293 -28.265 1.00 83.31 224 GLU A O 1
ATOM 1737 N N . ILE A 1 225 ? 19.770 -15.221 -29.115 1.00 88.00 225 ILE A N 1
ATOM 1738 C CA . ILE A 1 225 ? 18.336 -14.939 -28.958 1.00 88.00 225 ILE A CA 1
ATOM 1739 C C . ILE A 1 225 ? 17.525 -15.866 -29.887 1.00 88.00 225 ILE A C 1
ATOM 1741 O O . ILE A 1 225 ? 17.720 -15.787 -31.112 1.00 88.00 225 ILE A O 1
ATOM 1745 N N . PRO A 1 226 ? 16.599 -16.688 -29.350 1.00 90.25 226 PRO A N 1
ATOM 1746 C CA . PRO A 1 226 ? 15.818 -17.644 -30.128 1.00 90.25 226 PRO A CA 1
ATOM 1747 C C . PRO A 1 226 ? 14.949 -16.942 -31.175 1.00 90.25 226 PRO A C 1
ATOM 1749 O O . PRO A 1 226 ? 14.433 -15.848 -30.948 1.00 90.25 226 PRO A O 1
ATOM 1752 N N . VAL A 1 227 ? 14.784 -17.567 -32.342 1.00 90.44 227 VAL A N 1
ATOM 1753 C CA . VAL A 1 227 ? 13.987 -17.035 -33.458 1.00 90.44 227 VAL A CA 1
ATOM 1754 C C . VAL A 1 227 ? 12.694 -17.830 -33.575 1.00 90.44 227 VAL A C 1
ATOM 1756 O O . VAL A 1 227 ? 12.732 -19.051 -33.695 1.00 90.44 227 VAL A O 1
ATOM 1759 N N . VAL A 1 228 ? 11.555 -17.139 -33.592 1.00 90.75 228 VAL A N 1
ATOM 1760 C CA . VAL A 1 228 ? 10.245 -17.774 -33.763 1.00 90.75 228 VAL A CA 1
ATOM 1761 C C . VAL A 1 228 ? 10.117 -18.330 -35.189 1.00 90.75 228 VAL A C 1
ATOM 1763 O O . VAL A 1 228 ? 10.287 -17.562 -36.147 1.00 90.75 228 VAL A O 1
ATOM 1766 N N . PRO A 1 229 ? 9.777 -19.623 -35.371 1.00 87.75 229 PRO A N 1
ATOM 1767 C CA . PRO A 1 229 ? 9.493 -20.188 -36.689 1.00 87.75 229 PRO A CA 1
ATOM 1768 C C . PRO A 1 229 ? 8.385 -19.408 -37.412 1.00 87.75 229 PRO A C 1
ATOM 1770 O O . PRO A 1 229 ? 7.377 -19.036 -36.812 1.00 87.75 229 PRO A O 1
ATOM 1773 N N . GLY A 1 230 ? 8.561 -19.138 -38.706 1.00 85.19 230 GLY A N 1
ATOM 1774 C CA . GLY A 1 230 ? 7.627 -18.335 -39.500 1.00 85.19 230 GLY A CA 1
ATOM 1775 C C . GLY A 1 230 ? 7.584 -18.767 -40.962 1.00 85.19 230 GLY A C 1
ATOM 1776 O O . GLY A 1 230 ? 8.455 -19.501 -41.426 1.00 85.19 230 GLY A O 1
ATOM 1777 N N . LEU A 1 231 ? 6.564 -18.307 -41.687 1.00 83.88 231 LEU A N 1
ATOM 1778 C CA . LEU A 1 231 ? 6.371 -18.622 -43.102 1.00 83.88 231 LEU A CA 1
ATOM 1779 C C . LEU A 1 231 ? 7.469 -17.983 -43.975 1.00 83.88 231 LEU A C 1
ATOM 1781 O O . LEU A 1 231 ? 7.957 -16.894 -43.644 1.00 83.88 231 LEU A O 1
ATOM 1785 N N . PRO A 1 232 ? 7.823 -18.596 -45.120 1.00 76.06 232 PRO A N 1
ATOM 1786 C CA . PRO A 1 232 ? 8.695 -17.965 -46.108 1.00 76.06 232 PRO A CA 1
ATOM 1787 C C . PRO A 1 232 ? 8.134 -16.598 -46.525 1.00 76.06 232 PRO A C 1
ATOM 1789 O O . PRO A 1 232 ? 6.931 -16.475 -46.745 1.00 76.06 232 PRO A O 1
ATOM 1792 N N . LEU A 1 233 ? 8.999 -15.578 -46.617 1.00 74.12 233 LEU A N 1
ATOM 1793 C CA . LEU A 1 233 ? 8.700 -14.180 -47.003 1.00 74.12 233 LEU A CA 1
ATOM 1794 C C . LEU A 1 233 ? 7.784 -13.385 -46.043 1.00 74.12 233 LEU A C 1
ATOM 1796 O O . LEU A 1 233 ? 8.046 -12.213 -45.783 1.00 74.12 233 LEU A O 1
ATOM 1800 N N . LEU A 1 234 ? 6.748 -14.008 -45.476 1.00 79.19 234 LEU A N 1
ATOM 1801 C CA . LEU A 1 234 ? 5.763 -13.379 -44.583 1.00 79.19 234 LEU A CA 1
ATOM 1802 C C . LEU A 1 234 ? 6.157 -13.420 -43.098 1.00 79.19 234 LEU A C 1
ATOM 1804 O O . LEU A 1 234 ? 5.605 -12.673 -42.284 1.00 79.19 234 LEU A O 1
ATOM 1808 N N . GLY A 1 235 ? 7.092 -14.296 -42.724 1.00 85.44 235 GLY A N 1
ATOM 1809 C CA . GLY A 1 235 ? 7.520 -14.481 -41.342 1.00 85.44 235 GLY A CA 1
ATOM 1810 C C . GLY A 1 235 ? 6.356 -14.867 -40.426 1.00 85.44 235 GLY A C 1
ATOM 1811 O O . GLY A 1 235 ? 5.592 -15.789 -40.706 1.00 85.44 235 GLY A O 1
ATOM 1812 N N . ASN A 1 236 ? 6.212 -14.146 -39.321 1.00 87.19 236 ASN A N 1
ATOM 1813 C CA . ASN A 1 236 ? 5.175 -14.326 -38.309 1.00 87.19 236 ASN A CA 1
ATOM 1814 C C . ASN A 1 236 ? 3.925 -13.460 -38.567 1.00 87.19 236 ASN A C 1
ATOM 1816 O O . ASN A 1 236 ? 2.993 -13.487 -37.764 1.00 87.19 236 ASN A O 1
ATOM 1820 N N . GLY A 1 237 ? 3.870 -12.705 -39.675 1.00 81.31 237 GLY A N 1
ATOM 1821 C CA . GLY A 1 237 ? 2.792 -11.747 -39.966 1.00 81.31 237 GLY A CA 1
ATOM 1822 C C . GLY A 1 237 ? 1.384 -12.348 -39.896 1.00 81.31 237 GLY A C 1
ATOM 1823 O O . GLY A 1 237 ? 0.478 -11.764 -39.305 1.00 81.31 237 GLY A O 1
ATOM 1824 N N . LEU A 1 238 ? 1.210 -13.562 -40.426 1.00 79.81 238 LEU A N 1
ATOM 1825 C CA . LEU A 1 238 ? -0.084 -14.249 -40.435 1.00 79.81 238 LEU A CA 1
ATOM 1826 C C . LEU A 1 238 ? -0.520 -14.724 -39.037 1.00 79.81 238 LEU A C 1
ATOM 1828 O O . LEU A 1 238 ? -1.712 -14.714 -38.728 1.00 79.81 238 LEU A O 1
ATOM 1832 N N . ALA A 1 239 ? 0.438 -15.122 -38.194 1.00 79.06 239 ALA A N 1
ATOM 1833 C CA . ALA A 1 239 ? 0.182 -15.536 -36.815 1.00 79.06 239 ALA A CA 1
ATOM 1834 C C . ALA A 1 239 ? -0.217 -14.335 -35.944 1.00 79.06 239 ALA A C 1
ATOM 1836 O O . ALA A 1 239 ? -1.163 -14.429 -35.167 1.00 79.06 239 ALA A O 1
ATOM 1837 N N . MET A 1 240 ? 0.428 -13.182 -36.150 1.00 82.50 240 MET A N 1
ATOM 1838 C CA . MET A 1 240 ? 0.092 -11.934 -35.456 1.00 82.50 240 MET A CA 1
ATOM 1839 C C . MET A 1 240 ? -1.292 -11.390 -35.842 1.00 82.50 240 MET A C 1
ATOM 1841 O O . MET A 1 240 ? -1.971 -10.818 -34.993 1.00 82.50 240 MET A O 1
ATOM 1845 N N . ARG A 1 241 ? -1.760 -11.618 -37.083 1.00 80.31 241 ARG A N 1
ATOM 1846 C CA . ARG A 1 241 ? -3.107 -11.203 -37.536 1.00 80.31 241 ARG A CA 1
ATOM 1847 C C . ARG A 1 241 ? -4.233 -11.801 -36.688 1.00 80.31 241 ARG A C 1
ATOM 1849 O O . ARG A 1 241 ? -5.287 -11.193 -36.561 1.00 80.31 241 ARG A O 1
ATOM 1856 N N . LYS A 1 242 ? -4.019 -12.990 -36.116 1.00 74.62 242 LYS A N 1
ATOM 1857 C CA . LYS A 1 242 ? -4.996 -13.666 -35.247 1.00 74.62 242 LYS A CA 1
ATOM 1858 C C . LYS A 1 242 ? -5.029 -13.102 -33.818 1.00 74.62 242 LYS A C 1
ATOM 1860 O O . LYS A 1 242 ? -5.870 -13.525 -33.036 1.00 74.62 242 LYS A O 1
ATOM 1865 N N . GLY A 1 243 ? -4.136 -12.167 -33.488 1.00 81.62 243 GLY A N 1
ATOM 1866 C CA . GLY A 1 243 ? -4.032 -11.528 -32.178 1.00 81.62 243 GLY A CA 1
ATOM 1867 C C . GLY A 1 243 ? -2.573 -11.390 -31.748 1.00 81.62 243 GLY A C 1
ATOM 1868 O O . GLY A 1 243 ? -1.941 -12.371 -31.357 1.00 81.62 243 GLY A O 1
ATOM 1869 N N . LEU A 1 244 ? -2.041 -10.164 -31.790 1.00 82.75 244 LEU A N 1
ATOM 1870 C CA . LEU A 1 244 ? -0.640 -9.880 -31.456 1.00 82.75 244 LEU A CA 1
ATOM 1871 C C . LEU A 1 244 ? -0.307 -10.251 -30.006 1.00 82.75 244 LEU A C 1
ATOM 1873 O O . LEU A 1 244 ? 0.700 -10.906 -29.759 1.00 82.75 244 LEU A O 1
ATOM 1877 N N . VAL A 1 245 ? -1.167 -9.867 -29.060 1.00 82.06 245 VAL A N 1
ATOM 1878 C CA . VAL A 1 245 ? -0.951 -10.111 -27.625 1.00 82.06 245 VAL A CA 1
ATOM 1879 C C . VAL A 1 245 ? -0.900 -11.610 -27.333 1.00 82.06 245 VAL A C 1
ATOM 1881 O O . VAL A 1 245 ? 0.040 -12.081 -26.703 1.00 82.06 245 VAL A O 1
ATOM 1884 N N . THR A 1 246 ? -1.859 -12.378 -27.854 1.00 84.12 246 THR A N 1
ATOM 1885 C CA . THR A 1 246 ? -1.910 -13.837 -27.682 1.00 84.12 246 THR A CA 1
ATOM 1886 C C . THR A 1 246 ? -0.694 -14.525 -28.297 1.00 84.12 246 THR A C 1
ATOM 1888 O O . THR A 1 246 ? -0.133 -15.438 -27.695 1.00 84.12 246 THR A O 1
ATOM 1891 N N . PHE A 1 247 ? -0.255 -14.072 -29.473 1.00 89.44 247 PHE A N 1
ATOM 1892 C CA . PHE A 1 247 ? 0.957 -14.573 -30.114 1.00 89.44 247 PHE A CA 1
ATOM 1893 C C . PHE A 1 247 ? 2.205 -14.299 -29.262 1.00 89.44 247 PHE A C 1
ATOM 1895 O O . PHE A 1 247 ? 2.949 -15.229 -28.966 1.00 89.44 247 PHE A O 1
ATOM 1902 N N . LEU A 1 248 ? 2.413 -13.058 -28.811 1.00 89.88 248 LEU A N 1
ATOM 1903 C CA . LEU A 1 248 ? 3.568 -12.699 -27.981 1.00 89.88 248 LEU A CA 1
ATOM 1904 C C . LEU A 1 248 ? 3.561 -13.435 -26.636 1.00 89.88 248 LEU A C 1
ATOM 1906 O O . LEU A 1 248 ? 4.604 -13.926 -26.217 1.00 89.88 248 LEU A O 1
ATOM 1910 N N . ALA A 1 249 ? 2.394 -13.576 -26.001 1.00 85.69 249 ALA A N 1
ATOM 1911 C CA . ALA A 1 249 ? 2.241 -14.333 -24.761 1.00 85.69 249 ALA A CA 1
ATOM 1912 C C . ALA A 1 249 ? 2.585 -15.819 -24.947 1.00 85.69 249 ALA A C 1
ATOM 1914 O O . ALA A 1 249 ? 3.237 -16.415 -24.094 1.00 85.69 249 ALA A O 1
ATOM 1915 N N . ARG A 1 250 ? 2.197 -16.420 -26.080 1.00 87.94 250 ARG A N 1
ATOM 1916 C CA . ARG A 1 250 ? 2.578 -17.795 -26.419 1.00 87.94 250 ARG A CA 1
ATOM 1917 C C . ARG A 1 250 ? 4.087 -17.928 -26.618 1.00 87.94 250 ARG A C 1
ATOM 1919 O O . ARG A 1 250 ? 4.693 -18.830 -26.048 1.00 87.94 250 ARG A O 1
ATOM 1926 N N . GLN A 1 251 ? 4.697 -17.028 -27.390 1.00 91.31 251 GLN A N 1
ATOM 1927 C CA . GLN A 1 251 ? 6.138 -17.082 -27.636 1.00 91.31 251 GLN A CA 1
ATOM 1928 C C . GLN A 1 251 ? 6.959 -16.829 -26.371 1.00 91.31 251 GLN A C 1
ATOM 1930 O O . GLN A 1 251 ? 7.993 -17.464 -26.207 1.00 91.31 251 GLN A O 1
ATOM 1935 N N . TYR A 1 252 ? 6.479 -15.976 -25.464 1.00 88.31 252 TYR A N 1
ATOM 1936 C CA . TYR A 1 252 ? 7.072 -15.794 -24.141 1.00 88.31 252 TYR A CA 1
ATOM 1937 C C . TYR A 1 252 ? 7.139 -17.112 -23.356 1.00 88.31 252 TYR A C 1
ATOM 1939 O O . TYR A 1 252 ? 8.198 -17.468 -22.849 1.00 88.31 252 TYR A O 1
ATOM 1947 N N . ARG A 1 253 ? 6.045 -17.884 -2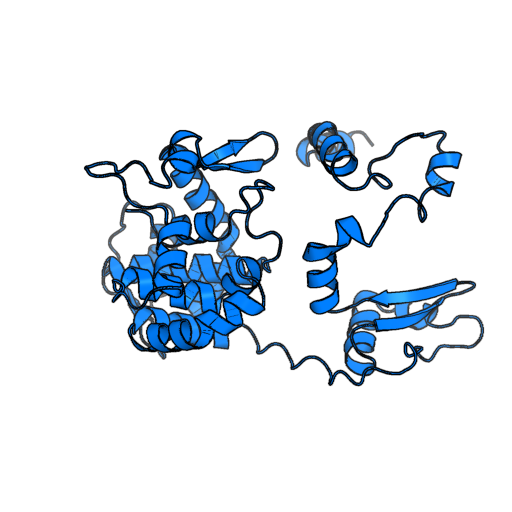3.320 1.00 84.56 253 ARG A N 1
ATOM 1948 C CA . ARG A 1 253 ? 6.019 -19.180 -22.618 1.00 84.56 253 ARG A CA 1
ATOM 1949 C C . ARG A 1 253 ? 6.926 -20.224 -23.269 1.00 84.56 253 ARG A C 1
ATOM 1951 O O . ARG A 1 253 ? 7.569 -20.996 -22.572 1.00 84.56 253 ARG A O 1
ATOM 1958 N N . GLU A 1 254 ? 6.966 -20.260 -24.600 1.00 86.56 254 GLU A N 1
ATOM 1959 C CA . GLU A 1 254 ? 7.728 -21.272 -25.347 1.00 86.56 254 GLU A CA 1
ATOM 1960 C C . GLU A 1 254 ? 9.235 -20.964 -25.426 1.00 86.56 254 GLU A C 1
ATOM 1962 O O . GLU A 1 254 ? 10.052 -21.883 -25.409 1.00 86.56 254 GLU A O 1
ATOM 1967 N N . LEU A 1 255 ? 9.614 -19.688 -25.560 1.00 86.50 255 LEU A N 1
ATOM 1968 C CA . LEU A 1 255 ? 10.985 -19.259 -25.875 1.00 86.50 255 LEU A CA 1
ATOM 1969 C C . LEU A 1 255 ? 11.635 -18.409 -24.777 1.00 86.50 255 LEU A C 1
ATOM 1971 O O . LEU A 1 255 ? 12.836 -18.145 -24.851 1.00 86.50 255 LEU A O 1
ATOM 1975 N N . GLY A 1 256 ? 10.866 -17.987 -23.774 1.00 85.25 256 GLY A N 1
ATOM 1976 C CA . GLY A 1 256 ? 11.320 -17.137 -22.681 1.00 85.25 256 GLY A CA 1
ATOM 1977 C C . GLY A 1 256 ? 11.169 -15.629 -22.950 1.00 85.25 256 GLY A C 1
ATOM 1978 O O . GLY A 1 256 ? 10.569 -15.213 -23.944 1.00 85.25 256 GLY A O 1
ATOM 1979 N N . PRO A 1 257 ? 11.729 -14.781 -22.066 1.00 88.62 257 PRO A N 1
ATOM 1980 C CA . PRO A 1 257 ? 11.485 -13.333 -22.038 1.00 88.62 257 PRO A CA 1
ATOM 1981 C C . PRO A 1 257 ? 12.020 -12.558 -23.246 1.00 88.62 257 PRO A C 1
ATOM 1983 O O . PRO A 1 257 ? 11.593 -11.429 -23.483 1.00 88.62 257 PRO A O 1
ATOM 1986 N N . ILE A 1 258 ? 12.958 -13.128 -24.011 1.00 89.94 258 ILE A N 1
ATOM 1987 C CA . ILE A 1 258 ? 13.595 -12.456 -25.149 1.00 89.94 258 ILE A CA 1
ATOM 1988 C C . ILE A 1 258 ? 13.619 -13.395 -26.354 1.00 89.94 258 ILE A C 1
ATOM 1990 O O . ILE A 1 258 ? 14.249 -14.450 -26.317 1.00 89.94 258 ILE A O 1
ATOM 1994 N N . PHE A 1 259 ? 12.985 -12.990 -27.453 1.00 91.69 259 PHE A N 1
ATOM 1995 C CA . PHE A 1 259 ? 12.936 -13.765 -28.698 1.00 91.69 259 PHE A CA 1
ATOM 1996 C C . PHE A 1 259 ? 12.879 -12.853 -29.929 1.00 91.69 259 PHE A C 1
ATOM 1998 O O . PHE A 1 259 ? 12.573 -11.668 -29.836 1.00 91.69 259 PHE A O 1
ATOM 2005 N N . ARG A 1 260 ? 13.183 -13.387 -31.114 1.00 93.50 260 ARG A N 1
ATOM 2006 C CA . ARG A 1 260 ? 13.115 -12.660 -32.389 1.00 93.50 260 ARG A CA 1
ATOM 2007 C C . ARG A 1 260 ? 11.906 -13.076 -33.209 1.00 93.50 260 ARG A C 1
ATOM 2009 O O . ARG A 1 260 ? 11.673 -14.267 -33.405 1.00 93.50 260 ARG A O 1
ATOM 2016 N N . ILE A 1 261 ? 11.225 -12.094 -33.788 1.00 93.25 261 ILE A N 1
ATOM 2017 C CA . ILE A 1 261 ? 10.149 -12.299 -34.764 1.00 93.25 261 ILE A CA 1
ATOM 2018 C C . ILE A 1 261 ? 10.502 -11.651 -36.102 1.00 93.25 261 ILE A C 1
ATOM 2020 O O . ILE A 1 261 ? 11.337 -10.746 -36.195 1.00 93.25 261 ILE A O 1
ATOM 2024 N N . ARG A 1 262 ? 9.853 -12.124 -37.160 1.00 90.38 262 ARG A N 1
ATOM 2025 C CA . ARG A 1 262 ? 9.973 -11.619 -38.524 1.00 90.38 262 ARG A CA 1
ATOM 2026 C C . ARG A 1 262 ? 8.608 -11.143 -39.002 1.00 90.38 262 ARG A C 1
ATOM 2028 O O . ARG A 1 262 ? 7.615 -11.841 -38.839 1.00 90.38 262 ARG A O 1
ATOM 2035 N N . ALA A 1 263 ? 8.568 -9.986 -39.637 1.00 83.38 263 ALA A N 1
ATOM 2036 C CA . ALA A 1 263 ? 7.435 -9.529 -40.435 1.00 83.38 263 ALA A CA 1
ATOM 2037 C C . ALA A 1 263 ? 7.950 -9.215 -41.850 1.00 83.38 263 ALA A C 1
ATOM 2039 O O . ALA A 1 263 ? 9.170 -9.158 -42.036 1.00 83.38 263 ALA A O 1
ATOM 2040 N N . PRO A 1 264 ? 7.078 -9.015 -42.853 1.00 82.56 264 PRO A N 1
ATOM 2041 C CA . PRO A 1 264 ? 7.516 -8.665 -44.202 1.00 82.56 264 PRO A CA 1
ATOM 2042 C C . PRO A 1 264 ? 8.544 -7.520 -44.182 1.00 82.56 264 PRO A C 1
ATOM 2044 O O . PRO A 1 264 ? 8.266 -6.431 -43.683 1.00 82.56 264 PRO A O 1
ATOM 2047 N N . GLY A 1 265 ? 9.767 -7.807 -44.638 1.00 78.31 265 GLY A N 1
ATOM 2048 C CA . GLY A 1 265 ? 10.880 -6.852 -44.691 1.00 78.31 265 GLY A CA 1
ATOM 2049 C C . GLY A 1 265 ? 11.499 -6.426 -43.349 1.00 78.31 265 GLY A C 1
ATOM 2050 O O . GLY A 1 265 ? 12.432 -5.628 -43.361 1.00 78.31 265 GLY A O 1
ATOM 2051 N N . ARG A 1 266 ? 11.037 -6.925 -42.190 1.00 81.50 266 ARG A N 1
ATOM 2052 C CA . ARG A 1 266 ? 11.498 -6.454 -40.865 1.00 81.50 266 ARG A CA 1
ATOM 2053 C C . ARG A 1 266 ? 11.787 -7.595 -39.891 1.00 81.50 266 ARG A C 1
ATOM 2055 O O . ARG A 1 266 ? 11.120 -8.629 -39.874 1.00 81.50 266 ARG A O 1
ATOM 2062 N N . ARG A 1 267 ? 12.794 -7.387 -39.045 1.00 86.75 267 ARG A N 1
ATOM 2063 C CA . ARG A 1 267 ? 13.167 -8.280 -37.942 1.00 86.75 267 ARG A CA 1
ATOM 2064 C C . ARG A 1 267 ? 13.046 -7.502 -36.641 1.00 86.75 267 ARG A C 1
ATOM 2066 O O . ARG A 1 267 ? 13.557 -6.391 -36.563 1.00 86.75 267 ARG A O 1
ATOM 2073 N N . PHE A 1 268 ? 12.403 -8.094 -35.643 1.00 87.44 268 PHE A N 1
ATOM 2074 C CA . PHE A 1 268 ? 12.222 -7.481 -34.330 1.00 87.44 268 PHE A CA 1
ATOM 2075 C C . PHE A 1 268 ? 12.822 -8.373 -33.252 1.00 87.44 268 PHE A C 1
ATOM 2077 O O . PHE A 1 268 ? 12.747 -9.600 -33.345 1.00 87.44 268 PHE A O 1
ATOM 2084 N N . VAL A 1 269 ? 13.399 -7.746 -32.230 1.00 90.56 269 VAL A N 1
ATOM 2085 C CA . VAL A 1 269 ? 13.685 -8.387 -30.947 1.00 90.56 269 VAL A CA 1
ATOM 2086 C C . VAL A 1 269 ? 12.535 -8.016 -30.021 1.00 90.56 269 VAL A C 1
ATOM 2088 O O . VAL A 1 269 ? 12.271 -6.838 -29.802 1.00 90.56 269 VAL A O 1
ATOM 2091 N N . CYS A 1 270 ? 11.829 -9.020 -29.527 1.00 90.00 270 CYS A N 1
ATOM 2092 C CA . CYS A 1 270 ? 10.763 -8.872 -28.556 1.00 90.00 270 CYS A CA 1
ATOM 2093 C C . CYS A 1 270 ? 11.334 -9.105 -27.162 1.00 90.00 270 CYS A C 1
ATOM 2095 O O . CYS A 1 270 ? 12.012 -10.107 -26.936 1.00 90.00 270 CYS A O 1
ATOM 2097 N N . ILE A 1 271 ? 11.029 -8.188 -26.248 1.00 87.88 271 ILE A N 1
ATOM 2098 C CA . ILE A 1 271 ? 11.227 -8.347 -24.809 1.00 87.88 271 ILE A CA 1
ATOM 2099 C C . ILE A 1 271 ? 9.816 -8.387 -24.222 1.00 87.88 271 ILE A C 1
ATOM 2101 O O . ILE A 1 271 ? 9.052 -7.440 -24.408 1.00 87.88 271 ILE A O 1
ATOM 2105 N N . ALA A 1 272 ? 9.432 -9.507 -23.619 1.00 87.25 272 ALA A N 1
ATOM 2106 C CA . ALA A 1 272 ? 8.062 -9.769 -23.188 1.00 87.25 272 ALA A CA 1
ATOM 2107 C C . ALA A 1 272 ? 8.032 -10.440 -21.810 1.00 87.25 272 ALA A C 1
ATOM 2109 O O . ALA A 1 272 ? 9.009 -11.061 -21.402 1.00 87.25 272 ALA A O 1
ATOM 2110 N N . GLY A 1 273 ? 6.893 -10.319 -21.128 1.00 83.50 273 GLY A N 1
ATOM 2111 C CA . GLY A 1 273 ? 6.664 -10.891 -19.801 1.00 83.50 273 GLY A CA 1
ATOM 2112 C C . GLY A 1 273 ? 6.783 -9.882 -18.652 1.00 83.50 273 GLY A C 1
ATOM 2113 O O . GLY A 1 273 ? 7.124 -8.714 -18.883 1.00 83.50 273 GLY A O 1
ATOM 2114 N N . PRO A 1 274 ? 6.490 -10.314 -17.414 1.00 73.50 274 PRO A N 1
ATOM 2115 C CA . PRO A 1 274 ? 6.606 -9.486 -16.213 1.00 73.50 274 PRO A CA 1
ATOM 2116 C C . PRO A 1 274 ? 8.012 -8.908 -16.020 1.00 73.50 274 PRO A C 1
ATOM 2118 O O . PRO A 1 274 ? 8.166 -7.762 -15.606 1.00 73.50 274 PRO A O 1
ATOM 2121 N N . GLU A 1 275 ? 9.054 -9.650 -16.396 1.00 75.69 275 GLU A N 1
ATOM 2122 C CA . GLU A 1 275 ? 10.446 -9.203 -16.313 1.00 75.69 275 GLU A CA 1
ATOM 2123 C C . GLU A 1 275 ? 10.714 -8.024 -17.250 1.00 75.69 275 GLU A C 1
ATOM 2125 O O . GLU A 1 275 ? 11.412 -7.081 -16.879 1.00 75.69 275 GLU A O 1
ATOM 2130 N N . ALA A 1 276 ? 10.124 -8.049 -18.449 1.00 79.69 276 ALA A N 1
ATOM 2131 C CA . ALA A 1 276 ? 10.215 -6.958 -19.412 1.00 79.69 276 ALA A CA 1
ATOM 2132 C C . ALA A 1 276 ? 9.515 -5.696 -18.896 1.00 79.69 276 ALA A C 1
ATOM 2134 O O . ALA A 1 276 ? 10.057 -4.599 -19.025 1.00 79.69 276 ALA A O 1
ATOM 2135 N N . ALA A 1 277 ? 8.337 -5.855 -18.283 1.00 70.56 277 ALA A N 1
ATOM 2136 C CA . ALA A 1 277 ? 7.596 -4.756 -17.671 1.00 70.56 277 ALA A CA 1
ATOM 2137 C C . ALA A 1 277 ? 8.383 -4.143 -16.503 1.00 70.56 277 ALA A C 1
ATOM 2139 O O . ALA A 1 277 ? 8.612 -2.936 -16.481 1.00 70.56 277 ALA A O 1
ATOM 2140 N N . ASN A 1 278 ? 8.895 -4.979 -15.597 1.00 66.12 278 ASN A N 1
ATOM 2141 C CA . ASN A 1 278 ? 9.725 -4.543 -14.475 1.00 66.12 278 ASN A CA 1
ATOM 2142 C C . ASN A 1 278 ? 11.001 -3.839 -14.955 1.00 66.12 278 ASN A C 1
ATOM 2144 O O . ASN A 1 278 ? 11.377 -2.793 -14.427 1.00 66.12 278 ASN A O 1
ATOM 2148 N N . PHE A 1 279 ? 11.658 -4.372 -15.988 1.00 69.62 279 PHE A N 1
ATOM 2149 C CA . PHE A 1 279 ? 12.836 -3.748 -16.582 1.00 69.62 279 PHE A CA 1
ATOM 2150 C C . PHE A 1 279 ? 12.512 -2.387 -17.208 1.00 69.62 279 PHE A C 1
ATOM 2152 O O . PHE A 1 279 ? 13.234 -1.421 -16.964 1.00 69.62 279 PHE A O 1
ATOM 2159 N N . LEU A 1 280 ? 11.420 -2.284 -17.969 1.00 69.56 280 LEU A N 1
ATOM 2160 C CA . LEU A 1 280 ? 10.981 -1.032 -18.583 1.00 69.56 280 LEU A CA 1
ATOM 2161 C C . LEU A 1 280 ? 10.651 0.029 -17.523 1.00 69.56 280 LEU A C 1
ATOM 2163 O O . LEU A 1 280 ? 11.039 1.186 -17.671 1.00 69.56 280 LEU A O 1
ATOM 2167 N N . THR A 1 281 ? 9.996 -0.356 -16.431 1.00 60.94 281 THR A N 1
ATOM 2168 C CA . THR A 1 281 ? 9.638 0.576 -15.357 1.00 60.94 281 THR A CA 1
ATOM 2169 C C . THR A 1 281 ? 10.858 1.054 -14.566 1.00 60.94 281 THR A C 1
ATOM 2171 O O . THR A 1 281 ? 10.992 2.254 -14.300 1.00 60.94 281 THR A O 1
ATOM 2174 N N . SER A 1 282 ? 11.771 0.138 -14.229 1.00 58.41 282 SER A N 1
ATOM 2175 C CA . SER A 1 282 ? 12.942 0.436 -13.393 1.00 58.41 282 SER A CA 1
ATOM 2176 C C . SER A 1 282 ? 14.096 1.075 -14.173 1.00 58.41 282 SER A C 1
ATOM 2178 O O . SER A 1 282 ? 14.755 1.976 -13.663 1.00 58.41 282 SER A O 1
ATOM 2180 N N . HIS A 1 283 ? 14.331 0.651 -15.418 1.00 62.28 283 HIS A N 1
ATOM 2181 C CA . HIS A 1 283 ? 15.510 1.029 -16.214 1.00 62.28 283 HIS A CA 1
ATOM 2182 C C . HIS A 1 283 ? 15.165 1.615 -17.588 1.00 62.28 283 HIS A C 1
ATOM 2184 O O . HIS A 1 283 ? 16.047 2.099 -18.295 1.00 62.28 283 HIS A O 1
ATOM 2190 N N . GLY A 1 284 ? 13.895 1.607 -18.002 1.00 64.88 284 GLY A N 1
ATOM 2191 C CA . GLY A 1 284 ? 13.532 1.962 -19.375 1.00 64.88 284 GLY A CA 1
ATOM 2192 C C . GLY A 1 284 ? 13.949 3.372 -19.784 1.00 64.88 284 GLY A C 1
ATOM 2193 O O . GLY A 1 284 ? 14.360 3.572 -20.920 1.00 64.88 284 GLY A O 1
ATOM 2194 N N . LYS A 1 285 ? 13.947 4.327 -18.844 1.00 62.53 285 LYS A N 1
ATOM 2195 C CA . LYS A 1 285 ? 14.343 5.726 -19.092 1.00 62.53 285 LYS A CA 1
ATOM 2196 C C . LYS A 1 285 ? 15.840 5.916 -19.380 1.00 62.53 285 LYS A C 1
ATOM 2198 O O . LYS A 1 285 ? 16.209 6.962 -19.900 1.00 62.53 285 LYS A O 1
ATOM 2203 N N . THR A 1 286 ? 16.698 4.964 -19.009 1.00 62.12 286 THR A N 1
ATOM 2204 C CA . THR A 1 286 ? 18.152 5.045 -19.240 1.00 62.12 286 THR A CA 1
ATOM 2205 C C . THR A 1 286 ? 18.608 4.178 -20.408 1.00 62.12 286 THR A C 1
ATOM 2207 O O . THR A 1 286 ? 19.622 4.488 -21.030 1.00 62.12 286 THR A O 1
ATOM 2210 N N . VAL A 1 287 ? 17.867 3.108 -20.714 1.00 68.69 287 VAL A N 1
ATOM 2211 C CA . VAL A 1 287 ? 18.260 2.105 -21.716 1.00 68.69 287 VAL A CA 1
ATOM 2212 C C . VAL A 1 287 ? 17.487 2.239 -23.031 1.00 68.69 287 VAL A C 1
ATOM 2214 O O . VAL A 1 287 ? 18.022 1.883 -24.080 1.00 68.69 287 VAL A O 1
ATOM 2217 N N . PHE A 1 288 ? 16.260 2.768 -23.012 1.00 74.06 288 PHE A N 1
ATOM 2218 C CA . PHE A 1 288 ? 15.460 2.986 -24.218 1.00 74.06 288 PHE A CA 1
ATOM 2219 C C . PHE A 1 288 ? 15.357 4.465 -24.576 1.00 74.06 288 PHE A C 1
ATOM 2221 O O . PHE A 1 288 ? 15.384 5.341 -23.713 1.00 74.06 288 PHE A O 1
ATOM 2228 N N . ARG A 1 289 ? 15.226 4.713 -25.879 1.00 68.56 289 ARG A N 1
ATOM 2229 C CA . ARG A 1 289 ? 14.975 6.026 -26.462 1.00 68.56 289 ARG A CA 1
ATOM 2230 C C . ARG A 1 289 ? 13.831 5.933 -27.457 1.00 68.56 289 ARG A C 1
ATOM 2232 O O . ARG A 1 289 ? 13.727 4.955 -28.201 1.00 68.56 289 ARG A O 1
ATOM 2239 N N . SER A 1 290 ? 12.979 6.946 -27.449 1.00 68.56 290 SER A N 1
ATOM 2240 C CA . SER A 1 290 ? 11.779 7.029 -28.285 1.00 68.56 290 SER A CA 1
ATOM 2241 C C . SER A 1 290 ? 12.017 7.849 -29.555 1.00 68.56 290 SER A C 1
ATOM 2243 O O . SER A 1 290 ? 11.210 7.794 -30.483 1.00 68.56 290 SER A O 1
ATOM 2245 N N . LEU A 1 291 ? 13.133 8.588 -29.622 1.00 67.69 291 LEU A N 1
ATOM 2246 C CA . LEU A 1 291 ? 13.469 9.469 -30.737 1.00 67.69 291 LEU A CA 1
ATOM 2247 C C . LEU A 1 291 ? 13.776 8.704 -32.026 1.00 67.69 291 LEU A C 1
ATOM 2249 O O . LEU A 1 291 ? 13.132 8.940 -33.046 1.00 67.69 291 LEU A O 1
ATOM 2253 N N . GLU A 1 292 ? 14.742 7.788 -31.998 1.00 70.38 292 GLU A N 1
ATOM 2254 C CA . GLU A 1 292 ? 15.267 7.154 -33.210 1.00 70.38 292 GLU A CA 1
ATOM 2255 C C . GLU A 1 292 ? 14.199 6.381 -34.018 1.00 70.38 292 GLU A C 1
ATOM 2257 O O . GLU A 1 292 ? 14.190 6.506 -35.243 1.00 70.38 292 GLU A O 1
ATOM 2262 N N . PRO A 1 293 ? 13.246 5.643 -33.408 1.00 65.44 293 PRO A N 1
ATOM 2263 C CA . PRO A 1 293 ? 12.194 4.950 -34.160 1.00 65.44 293 PRO A CA 1
ATOM 2264 C C . PRO A 1 293 ? 11.160 5.867 -34.837 1.00 65.44 293 PRO A C 1
ATOM 2266 O O . PRO A 1 293 ? 10.433 5.406 -35.718 1.00 65.44 293 PRO A O 1
ATOM 2269 N N . MET A 1 294 ? 11.050 7.127 -34.405 1.00 68.38 294 MET A N 1
ATOM 2270 C CA . MET A 1 294 ? 10.006 8.078 -34.821 1.00 68.38 294 MET A CA 1
ATOM 2271 C C . MET A 1 294 ? 10.570 9.348 -35.488 1.00 68.38 294 MET A C 1
ATOM 2273 O O . MET A 1 294 ? 9.796 10.193 -35.938 1.00 68.38 294 MET A O 1
ATOM 2277 N N . ALA A 1 295 ? 11.895 9.469 -35.605 1.00 69.12 295 ALA A N 1
ATOM 2278 C CA . ALA A 1 295 ? 12.575 10.636 -36.164 1.00 69.12 295 ALA A CA 1
ATOM 2279 C C . ALA A 1 295 ? 12.136 10.955 -37.604 1.00 69.12 295 ALA A C 1
ATOM 2281 O O . ALA A 1 295 ? 11.864 12.111 -37.916 1.00 69.12 295 ALA A O 1
ATOM 2282 N N . ASP A 1 296 ? 11.977 9.941 -38.460 1.00 71.50 296 ASP A N 1
ATOM 2283 C CA . ASP A 1 296 ? 11.532 10.135 -39.850 1.00 71.50 296 ASP A CA 1
ATOM 2284 C C . ASP A 1 296 ? 10.124 10.732 -39.932 1.00 71.50 296 ASP A C 1
ATOM 2286 O O . ASP A 1 296 ? 9.864 11.620 -40.743 1.00 71.50 296 ASP A O 1
ATOM 2290 N N . PHE A 1 297 ? 9.221 10.281 -39.057 1.00 73.00 297 PHE A N 1
ATOM 2291 C CA . PHE A 1 297 ? 7.874 10.837 -38.963 1.00 73.00 297 PHE A CA 1
ATOM 2292 C C . PHE A 1 297 ? 7.916 12.303 -38.507 1.00 73.00 297 PHE A C 1
ATOM 2294 O O . PHE A 1 297 ? 7.178 13.131 -39.028 1.00 73.00 297 PHE A O 1
ATOM 2301 N N . HIS A 1 298 ? 8.806 12.656 -37.576 1.00 72.38 298 HIS A N 1
ATOM 2302 C CA . HIS A 1 298 ? 8.944 14.039 -37.092 1.00 72.38 298 HIS A CA 1
ATOM 2303 C C . HIS A 1 298 ? 9.535 14.977 -38.134 1.00 72.38 298 HIS A C 1
ATOM 2305 O O . HIS A 1 298 ? 9.013 16.076 -38.313 1.00 72.38 298 HIS A O 1
ATOM 2311 N N . ASN A 1 299 ? 10.535 14.506 -38.879 1.00 74.69 299 ASN A N 1
ATOM 2312 C CA . ASN A 1 299 ? 11.132 15.248 -39.986 1.00 74.69 299 ASN A CA 1
ATOM 2313 C C . ASN A 1 299 ? 10.109 15.541 -41.093 1.00 74.69 299 ASN A C 1
ATOM 2315 O O . ASN A 1 299 ? 10.093 16.637 -41.642 1.00 74.69 299 ASN A O 1
ATOM 2319 N N . GLN A 1 300 ? 9.222 14.590 -41.403 1.00 81.75 300 GLN A N 1
ATOM 2320 C CA . GLN A 1 300 ? 8.149 14.794 -42.387 1.00 81.75 300 GLN A CA 1
ATOM 2321 C C . GLN A 1 300 ? 7.084 15.792 -41.922 1.00 81.75 300 GLN A C 1
ATOM 2323 O O . GLN A 1 300 ? 6.463 16.456 -42.748 1.00 81.75 300 GLN A O 1
ATOM 2328 N N . MET A 1 301 ? 6.870 15.898 -40.611 1.00 79.75 301 MET A N 1
ATOM 2329 C CA . MET A 1 301 ? 5.898 16.812 -40.008 1.00 79.75 301 MET A CA 1
ATOM 2330 C C . MET A 1 301 ? 6.485 18.202 -39.713 1.00 79.75 301 MET A C 1
ATOM 2332 O O . MET A 1 301 ? 5.815 18.999 -39.058 1.00 79.75 301 MET A O 1
ATOM 2336 N N . ASP A 1 302 ? 7.728 18.470 -40.137 1.00 80.31 302 ASP A N 1
ATOM 2337 C CA . ASP A 1 302 ? 8.499 19.688 -39.837 1.00 80.31 302 ASP A CA 1
ATOM 2338 C C . ASP A 1 302 ? 8.476 20.049 -38.336 1.00 80.31 302 ASP A C 1
ATOM 2340 O O . ASP A 1 302 ? 8.373 21.202 -37.914 1.00 80.31 302 ASP A O 1
ATOM 2344 N N . SER A 1 303 ? 8.505 19.010 -37.494 1.00 75.06 303 SER A N 1
ATOM 2345 C CA . SER A 1 303 ? 8.404 19.128 -36.045 1.00 75.06 303 SER A CA 1
ATOM 2346 C C . SER A 1 303 ? 9.760 18.852 -35.413 1.00 75.06 303 SER A C 1
ATOM 2348 O O . SER A 1 303 ? 10.286 17.745 -35.489 1.00 75.06 303 SER A O 1
ATOM 2350 N N . SER A 1 304 ? 10.317 19.853 -34.733 1.00 64.56 304 SER A N 1
ATOM 2351 C CA . SER A 1 304 ? 11.584 19.715 -34.003 1.00 64.56 304 SER A CA 1
ATOM 2352 C C . SER A 1 304 ? 11.438 18.958 -32.679 1.00 64.56 304 SER A C 1
ATOM 2354 O O . SER A 1 304 ? 12.424 18.449 -32.144 1.00 64.56 304 SER A O 1
ATOM 2356 N N . ARG A 1 305 ? 10.217 18.899 -32.126 1.00 66.25 305 ARG A N 1
ATOM 2357 C CA . ARG A 1 305 ? 9.878 18.248 -30.853 1.00 66.25 305 ARG A CA 1
ATOM 2358 C C . ARG A 1 305 ? 8.425 17.783 -30.866 1.00 66.25 305 ARG A C 1
ATOM 2360 O O . ARG A 1 305 ? 7.518 18.592 -31.053 1.00 66.25 305 ARG A O 1
ATOM 2367 N N . SER A 1 306 ? 8.188 16.513 -30.548 1.00 75.00 306 SER A N 1
ATOM 2368 C CA . SER A 1 306 ? 6.843 16.018 -30.254 1.00 75.00 306 SER A CA 1
ATOM 2369 C C . SER A 1 306 ? 6.862 15.032 -29.096 1.00 75.00 306 SER A C 1
ATOM 2371 O O . SER A 1 306 ? 7.841 14.330 -28.854 1.00 75.00 306 SER A O 1
ATOM 2373 N N . ILE A 1 307 ? 5.741 14.976 -28.379 1.00 72.88 307 ILE A N 1
ATOM 2374 C CA . ILE A 1 307 ? 5.557 14.133 -27.199 1.00 72.88 307 ILE A CA 1
ATOM 2375 C C . ILE A 1 307 ? 5.873 12.652 -27.456 1.00 72.88 307 ILE A C 1
ATOM 2377 O O . ILE A 1 307 ? 6.232 11.950 -26.527 1.00 72.88 307 ILE A O 1
ATOM 2381 N N . LEU A 1 308 ? 5.774 12.178 -28.700 1.00 68.50 308 LEU A N 1
ATOM 2382 C CA . LEU A 1 308 ? 6.051 10.784 -29.060 1.00 68.50 308 LEU A CA 1
ATOM 2383 C C . LEU A 1 308 ? 7.550 10.451 -29.164 1.00 68.50 308 LEU A C 1
ATOM 2385 O O . LEU A 1 308 ? 7.892 9.275 -29.130 1.00 68.50 308 LEU A O 1
ATOM 2389 N N . THR A 1 309 ? 8.435 11.446 -29.300 1.00 70.50 309 THR A N 1
ATOM 2390 C CA . THR A 1 309 ? 9.901 11.244 -29.382 1.00 70.50 309 THR A CA 1
ATOM 2391 C C . THR A 1 309 ? 10.670 11.821 -28.213 1.00 70.50 309 THR A C 1
ATOM 2393 O O . THR A 1 309 ? 11.882 11.640 -28.119 1.00 70.50 309 THR A O 1
ATOM 2396 N N . MET A 1 310 ? 9.988 12.543 -27.332 1.00 75.00 310 MET A N 1
ATOM 2397 C CA . MET A 1 310 ? 10.604 13.060 -26.126 1.00 75.00 310 MET A CA 1
ATOM 2398 C C . MET A 1 310 ? 10.783 11.924 -25.123 1.00 75.00 310 MET A C 1
ATOM 2400 O O . MET A 1 310 ? 9.883 11.109 -24.936 1.00 7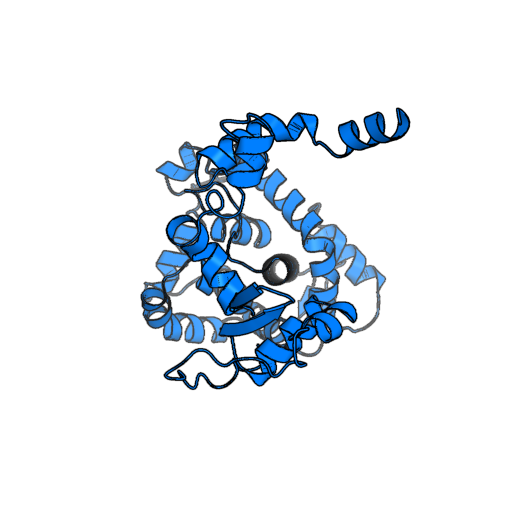5.00 310 MET A O 1
ATOM 2404 N N . ASP A 1 311 ? 11.914 11.938 -24.421 1.00 68.00 311 ASP A N 1
ATOM 2405 C CA . ASP A 1 311 ? 12.206 11.037 -23.309 1.00 68.00 311 ASP A CA 1
ATOM 2406 C C . ASP A 1 311 ? 12.486 11.839 -22.028 1.00 68.00 311 ASP A C 1
ATOM 2408 O O . ASP A 1 311 ? 12.694 13.057 -22.046 1.00 68.00 311 ASP A O 1
ATOM 2412 N N . GLY A 1 312 ? 12.479 11.154 -20.884 1.00 66.94 312 GLY A N 1
ATOM 2413 C CA . GLY A 1 312 ? 12.886 11.741 -19.607 1.00 66.94 312 GLY A CA 1
ATOM 2414 C C . GLY A 1 312 ? 12.046 12.952 -19.178 1.00 66.94 312 GLY A C 1
ATOM 2415 O O . GLY A 1 312 ? 10.815 12.939 -19.258 1.00 66.94 312 GLY A O 1
ATOM 2416 N N . ILE A 1 313 ? 12.718 13.987 -18.665 1.00 59.69 313 ILE A N 1
ATOM 2417 C CA . ILE A 1 313 ? 12.064 15.176 -18.096 1.00 59.69 313 ILE A CA 1
ATOM 2418 C C . ILE A 1 313 ? 11.295 15.984 -19.150 1.00 59.69 313 ILE A C 1
ATOM 2420 O O . ILE A 1 313 ? 10.237 16.539 -18.852 1.00 59.69 313 ILE A O 1
ATOM 2424 N N . ASP A 1 314 ? 11.771 15.983 -20.394 1.00 66.31 314 ASP A N 1
ATOM 2425 C CA . ASP A 1 314 ? 11.170 16.708 -21.513 1.00 66.31 314 ASP A CA 1
ATOM 2426 C C . ASP A 1 314 ? 9.828 16.086 -21.927 1.00 66.31 314 ASP A C 1
ATOM 2428 O O . ASP A 1 314 ? 8.851 16.810 -22.151 1.00 66.31 314 ASP A O 1
ATOM 2432 N N . HIS A 1 315 ? 9.735 14.749 -21.934 1.00 74.19 315 HIS A N 1
ATOM 2433 C CA . HIS A 1 315 ? 8.473 14.031 -22.149 1.00 74.19 315 HIS A CA 1
ATOM 2434 C C . HIS A 1 315 ? 7.460 14.342 -21.051 1.00 74.19 315 HIS A C 1
ATOM 2436 O O . HIS A 1 315 ? 6.311 14.688 -21.332 1.00 74.19 315 HIS A O 1
ATOM 2442 N N . VAL A 1 316 ? 7.890 14.237 -19.788 1.00 65.75 316 VAL A N 1
ATOM 2443 C CA . VAL A 1 316 ? 7.034 14.495 -18.622 1.00 65.75 316 VAL A CA 1
ATOM 2444 C C . VAL A 1 316 ? 6.503 15.924 -18.672 1.00 65.75 316 VAL A C 1
ATOM 2446 O O . VAL A 1 316 ? 5.297 16.128 -18.561 1.00 65.75 316 VAL A O 1
ATOM 2449 N N . THR A 1 317 ? 7.376 16.901 -18.916 1.00 72.88 317 THR A N 1
ATOM 2450 C CA . THR A 1 317 ? 7.020 18.325 -18.972 1.00 72.88 317 THR A CA 1
ATOM 2451 C C . THR A 1 317 ? 6.049 18.624 -20.116 1.00 72.88 317 THR A C 1
ATOM 2453 O O . THR A 1 317 ? 5.043 19.304 -19.915 1.00 72.88 317 THR A O 1
ATOM 2456 N N . THR A 1 318 ? 6.289 18.063 -21.302 1.00 73.81 318 THR A N 1
ATOM 2457 C CA . THR A 1 318 ? 5.445 18.304 -22.483 1.00 73.81 318 THR A CA 1
ATOM 2458 C C . THR A 1 318 ? 4.082 17.626 -22.357 1.00 73.81 318 THR A C 1
ATOM 2460 O O . THR A 1 318 ? 3.054 18.262 -22.594 1.00 73.81 318 THR A O 1
ATOM 2463 N N . ARG A 1 319 ? 4.039 16.373 -21.880 1.00 73.12 319 ARG A N 1
ATOM 2464 C CA . ARG A 1 319 ? 2.786 15.667 -21.554 1.00 73.12 319 ARG A CA 1
ATOM 2465 C C . ARG A 1 319 ? 1.962 16.429 -20.533 1.00 73.12 319 ARG A C 1
ATOM 2467 O O . ARG A 1 319 ? 0.752 16.576 -20.686 1.00 73.12 319 ARG A O 1
ATOM 2474 N N . LYS A 1 320 ? 2.637 16.955 -19.518 1.00 66.81 320 LYS A N 1
ATOM 2475 C CA . LYS A 1 320 ? 2.056 17.754 -18.446 1.00 66.81 320 LYS A CA 1
ATOM 2476 C C . LYS A 1 320 ? 1.453 19.068 -18.959 1.00 66.81 320 LYS A C 1
ATOM 2478 O O . LYS A 1 320 ? 0.330 19.396 -18.577 1.00 66.81 320 LYS A O 1
ATOM 2483 N N . ALA A 1 321 ? 2.133 19.767 -19.870 1.00 80.06 321 ALA A N 1
ATOM 2484 C CA . ALA A 1 321 ? 1.622 20.981 -20.513 1.00 80.06 321 ALA A CA 1
ATOM 2485 C C . ALA A 1 321 ? 0.407 20.708 -21.421 1.00 80.06 321 ALA A C 1
ATOM 2487 O O . ALA A 1 321 ? -0.556 21.474 -21.426 1.00 80.06 321 ALA A O 1
ATOM 2488 N N . GLN A 1 322 ? 0.423 19.595 -22.158 1.00 79.50 322 GLN A N 1
ATOM 2489 C CA . GLN A 1 322 ? -0.626 19.252 -23.121 1.00 79.50 322 GLN A CA 1
ATOM 2490 C C . GLN A 1 322 ? -1.869 18.612 -22.479 1.00 79.50 322 GLN A C 1
ATOM 2492 O O . GLN A 1 322 ? -2.954 18.696 -23.051 1.00 79.50 322 GLN A O 1
ATOM 2497 N N . ALA A 1 323 ? -1.760 18.030 -21.279 1.00 75.31 323 ALA A N 1
ATOM 2498 C CA . ALA A 1 323 ? -2.818 17.245 -20.632 1.00 75.31 323 ALA A CA 1
ATOM 2499 C C . ALA A 1 323 ? -4.203 17.922 -20.586 1.00 75.31 323 ALA A C 1
ATOM 2501 O O . ALA A 1 323 ? -5.215 17.248 -20.766 1.00 75.31 323 ALA A O 1
ATOM 2502 N N . ARG A 1 324 ? -4.271 19.249 -20.394 1.00 74.81 324 ARG A N 1
ATOM 2503 C CA . ARG A 1 324 ? -5.548 19.994 -20.381 1.00 74.81 324 ARG A CA 1
ATOM 2504 C C . ARG A 1 324 ? -6.275 19.946 -21.724 1.00 74.81 324 ARG A C 1
ATOM 2506 O O . ARG A 1 324 ? -7.489 19.791 -21.743 1.00 74.81 324 ARG A O 1
ATOM 2513 N N . GLY A 1 325 ? -5.537 20.045 -22.830 1.00 78.06 325 GLY A N 1
ATOM 2514 C CA . GLY A 1 325 ? -6.097 19.977 -24.180 1.00 78.06 325 GLY A CA 1
ATOM 2515 C C . GLY A 1 325 ? -6.559 18.574 -24.573 1.00 78.06 325 GLY A C 1
ATOM 2516 O O . GLY A 1 325 ? -7.395 18.449 -25.458 1.00 78.06 325 GLY A O 1
ATOM 2517 N N . TYR A 1 326 ? -6.055 17.540 -23.890 1.00 76.56 326 TYR A N 1
ATOM 2518 C CA . TYR A 1 326 ? -6.399 16.132 -24.116 1.00 76.56 326 TYR A CA 1
ATOM 2519 C C . TYR A 1 326 ? -7.298 15.532 -23.026 1.00 76.56 326 TYR A C 1
ATOM 2521 O O . TYR A 1 326 ? -7.492 14.317 -22.983 1.00 76.56 326 TYR A O 1
ATOM 2529 N N . ALA A 1 327 ? -7.862 16.354 -22.138 1.00 77.75 327 ALA A N 1
ATOM 2530 C CA . ALA A 1 327 ? -8.786 15.876 -21.119 1.00 77.75 327 ALA A CA 1
ATOM 2531 C C . ALA A 1 327 ? -10.021 15.231 -21.771 1.00 77.75 327 ALA A C 1
ATOM 2533 O O . ALA A 1 327 ? -10.551 15.749 -22.753 1.00 77.75 327 ALA A O 1
ATOM 2534 N N . VAL A 1 328 ? -10.517 14.133 -21.189 1.00 73.81 328 VAL A N 1
ATOM 2535 C CA . VAL A 1 328 ? -11.657 13.357 -21.726 1.00 73.81 328 VAL A CA 1
ATOM 2536 C C . VAL A 1 328 ? -12.859 14.248 -22.043 1.00 73.81 328 VAL A C 1
ATOM 2538 O O . VAL A 1 328 ? -13.497 14.068 -23.073 1.00 73.81 328 VAL A O 1
ATOM 2541 N N . ARG A 1 329 ? -13.137 15.240 -21.190 1.00 75.12 329 ARG A N 1
ATOM 2542 C CA . ARG A 1 329 ? -14.205 16.222 -21.407 1.00 75.12 329 ARG A CA 1
ATOM 2543 C C . ARG A 1 329 ? -13.980 17.053 -22.677 1.00 75.12 329 ARG A C 1
ATOM 2545 O O . ARG A 1 329 ? -14.860 17.100 -23.518 1.00 75.12 329 ARG A O 1
ATOM 2552 N N . VAL A 1 330 ? -12.781 17.609 -22.853 1.00 76.62 330 VAL A N 1
ATOM 2553 C CA . VAL A 1 330 ? -12.408 18.416 -24.030 1.00 76.62 330 VAL A CA 1
ATOM 2554 C C . VAL A 1 330 ? -12.461 17.587 -25.317 1.00 76.62 330 VAL A C 1
ATOM 2556 O O . VAL A 1 330 ? -12.917 18.066 -26.349 1.00 76.62 330 VAL A O 1
ATOM 2559 N N . MET A 1 331 ? -12.026 16.326 -25.258 1.00 79.44 331 MET A N 1
ATOM 2560 C CA . MET A 1 331 ? -12.083 15.411 -26.401 1.00 79.44 331 MET A CA 1
ATOM 2561 C C . MET A 1 331 ? -13.514 14.998 -26.744 1.00 79.44 331 MET A C 1
ATOM 2563 O O . MET A 1 331 ? -13.844 14.879 -27.919 1.00 79.44 331 MET A O 1
ATOM 2567 N N . ARG A 1 332 ? -14.374 14.818 -25.735 1.00 78.00 332 ARG A N 1
ATOM 2568 C CA . ARG A 1 332 ? -15.795 14.519 -25.933 1.00 78.00 332 ARG A CA 1
ATOM 2569 C C . ARG A 1 332 ? -16.514 15.690 -26.598 1.00 78.00 332 ARG A C 1
ATOM 2571 O O . ARG A 1 332 ? -17.227 15.459 -27.567 1.00 78.00 332 ARG A O 1
ATOM 2578 N N . ASP A 1 333 ? -16.262 16.911 -26.141 1.00 76.62 333 ASP A N 1
ATOM 2579 C CA . ASP A 1 333 ? -16.853 18.123 -26.717 1.00 76.62 333 ASP A CA 1
ATOM 2580 C C . ASP A 1 333 ? -16.422 18.284 -28.190 1.00 76.62 333 ASP A C 1
ATOM 2582 O O . ASP A 1 333 ? -17.258 18.470 -29.067 1.00 76.62 333 ASP A O 1
ATOM 2586 N N . ARG A 1 334 ? -15.136 18.057 -28.496 1.00 73.38 334 ARG A N 1
ATOM 2587 C CA . ARG A 1 334 ? -14.603 18.093 -29.873 1.00 73.38 334 ARG A CA 1
ATOM 2588 C C . ARG A 1 334 ? -15.067 16.950 -30.770 1.00 73.38 334 ARG A C 1
ATOM 2590 O O . ARG A 1 334 ? -15.179 17.130 -31.975 1.00 73.38 334 ARG A O 1
ATOM 2597 N N . SER A 1 335 ? -15.330 15.770 -30.211 1.00 71.12 335 SER A N 1
ATOM 2598 C CA . SER A 1 335 ? -15.841 14.628 -30.983 1.00 71.12 335 SER A CA 1
ATOM 2599 C C . SER A 1 335 ? -17.273 14.825 -31.483 1.00 71.12 335 SER A C 1
ATOM 2601 O O . SER A 1 335 ? -17.725 14.051 -32.315 1.00 71.12 335 SER A O 1
ATOM 2603 N N . GLN A 1 336 ? -17.983 15.833 -30.965 1.00 71.69 336 GLN A N 1
ATOM 2604 C CA . GLN A 1 336 ? -19.319 16.217 -31.424 1.00 71.69 336 GLN A CA 1
ATOM 2605 C C . GLN A 1 336 ? -19.289 17.312 -32.502 1.00 71.69 336 GLN A C 1
ATOM 2607 O O . GLN A 1 336 ? -20.331 17.623 -33.071 1.00 71.69 336 GLN A O 1
ATOM 2612 N N . GLU A 1 337 ? -18.118 17.894 -32.783 1.00 66.25 337 GLU A N 1
ATOM 2613 C CA . GLU A 1 337 ? -17.917 18.930 -33.808 1.00 66.25 337 GLU A CA 1
ATOM 2614 C C . GLU A 1 337 ? -17.502 18.354 -35.180 1.00 66.25 337 GLU A C 1
ATOM 2616 O O . GLU A 1 337 ? -17.445 19.103 -36.155 1.00 66.25 337 GLU A O 1
ATOM 2621 N N . VAL A 1 338 ? -17.214 17.046 -35.265 1.00 49.16 338 VAL A N 1
ATOM 2622 C CA . VAL A 1 338 ? -16.762 16.319 -36.473 1.00 49.16 338 VAL A CA 1
ATOM 2623 C C . VAL A 1 338 ? -17.758 15.224 -36.825 1.00 49.16 338 VAL A C 1
ATOM 2625 O O . VAL A 1 338 ? -18.054 15.073 -38.030 1.00 49.16 338 VAL A O 1
#

Radius of gyration: 23.8 Å; chains: 1; bounding box: 50×43×68 Å

Secondary structure (DSSP, 8-state):
---HHHHHHHHTEETTTTEE-TTS-HHHHHHHHHHHHHHHHHHTTSEEE-SS-EEE------S-TTTHHHHHHHHHH-S-B-HHHHHHHHHTTHHHHHHHHHHHHHHTTSEEEPTTS-EEE-HHHHHHTEEPPSSSSPEEPHHHHHHHHHTS-----HHHHHHHHHHHHTTHHHHHS-HHHHHHHHHHHHHHHTT-HHHHHHHHHHHHHS---PPPP-----SS--B---BTTTBTHHHHHT-HHHHHHHHHHHH-SEEEEEETTEEEEEE-SHHHHHHHHHHHHHH--SSTTTHHHHHHTT-S--TTT--HHHHHHHHHHHTTTT-HHHHHHHHT--

Sequence (338 aa):
MLRFAEEILVLVLDEGRGELAPSLPTRSLDLALAGAVLMDLALEDRIDTDLDRLMLVDSTPLGNDILDPSLAEIAQDGRSRDTGYWLGRIAGRGDEIRRAALARLVERGILRSEAHGLLSLVPAVSRSRRYPAVDGQPVEEARLRIMRILFSEDVPDPRDIAIIALANACGVFRTILSPEERAQVRDRIDLLKNLDLIGRTMSLAIEGIETPDEPPPATRRPREIPVVPGLPLLGNGLAMRKGLVTFLARQYRELGPIFRIRAPGRRFVCIAGPEAANFLTSHGKTVFRSLEPMADFHNQMDSSRSILTMDGIDHVTTRKAQARGYAVRVMRDRSQEV